Protein AF-Q0BQC2-F1 (afdb_monomer)

Structure (mmCIF, N/CA/C/O backbone):
data_AF-Q0BQC2-F1
#
_entry.id   AF-Q0BQC2-F1
#
loop_
_atom_site.group_PDB
_atom_site.id
_atom_site.type_symbol
_atom_site.label_atom_id
_atom_site.label_alt_id
_atom_site.label_comp_id
_atom_site.label_asym_id
_atom_site.label_entity_id
_atom_site.label_seq_id
_atom_site.pdbx_PDB_ins_code
_atom_site.Cartn_x
_atom_site.Cartn_y
_atom_site.Cartn_z
_atom_site.occupancy
_atom_site.B_iso_or_equiv
_atom_site.auth_seq_id
_atom_site.auth_comp_id
_atom_site.auth_asym_id
_atom_site.auth_atom_id
_atom_site.pdbx_PDB_model_num
ATOM 1 N N . MET A 1 1 ? 18.303 -4.555 20.410 1.00 30.66 1 MET A N 1
ATOM 2 C CA . MET A 1 1 ? 17.128 -3.702 20.135 1.00 30.66 1 MET A CA 1
ATOM 3 C C . MET A 1 1 ? 16.741 -3.934 18.688 1.00 30.66 1 MET A C 1
ATOM 5 O O . MET A 1 1 ? 17.583 -3.786 17.814 1.00 30.66 1 MET A O 1
ATOM 9 N N . SER A 1 2 ? 15.543 -4.471 18.487 1.00 26.83 2 SER A N 1
ATOM 10 C CA . SER A 1 2 ? 15.119 -5.178 17.278 1.00 26.83 2 SER A CA 1
ATOM 11 C C . SER A 1 2 ? 14.944 -4.256 16.070 1.00 26.83 2 SER A C 1
ATOM 13 O O . SER A 1 2 ? 14.158 -3.313 16.111 1.00 26.83 2 SER A O 1
ATOM 15 N N . PHE A 1 3 ? 15.654 -4.572 14.986 1.00 28.00 3 PHE A N 1
ATOM 16 C CA . PHE A 1 3 ? 15.364 -4.074 13.645 1.00 28.00 3 PHE A CA 1
ATOM 17 C C . PHE A 1 3 ? 14.033 -4.677 13.178 1.00 28.00 3 PHE A C 1
ATOM 19 O O . PHE A 1 3 ? 13.875 -5.895 13.141 1.00 28.00 3 PHE A O 1
ATOM 26 N N . SER A 1 4 ? 13.066 -3.820 12.857 1.00 28.39 4 SER A N 1
ATOM 27 C CA . SER A 1 4 ? 11.776 -4.231 12.297 1.00 28.39 4 SER A CA 1
ATOM 28 C C . SER A 1 4 ? 11.964 -4.657 10.827 1.00 28.39 4 SER A C 1
ATOM 30 O O . SER A 1 4 ? 12.592 -3.907 10.071 1.00 28.39 4 SER A O 1
ATOM 32 N N . PRO A 1 5 ? 11.479 -5.835 10.391 1.00 29.83 5 PRO A N 1
ATOM 33 C CA . PRO A 1 5 ? 11.826 -6.418 9.101 1.00 29.83 5 PRO A CA 1
ATOM 34 C C . PRO A 1 5 ? 10.911 -5.890 7.989 1.00 29.83 5 PRO A C 1
ATOM 36 O O . PRO A 1 5 ? 9.852 -6.445 7.719 1.00 29.83 5 PRO A O 1
ATOM 39 N N . LEU A 1 6 ? 11.350 -4.857 7.271 1.00 32.91 6 LEU A N 1
ATOM 40 C CA . LEU A 1 6 ? 10.740 -4.454 5.991 1.00 32.91 6 LEU A CA 1
ATOM 41 C C . LEU A 1 6 ? 11.171 -5.350 4.805 1.00 32.91 6 LEU A C 1
ATOM 43 O O . LEU A 1 6 ? 10.979 -4.972 3.654 1.00 32.91 6 LEU A O 1
ATOM 47 N N . LEU A 1 7 ? 11.742 -6.535 5.064 1.00 33.16 7 LEU A N 1
ATOM 48 C CA . LEU A 1 7 ? 12.317 -7.424 4.040 1.00 33.16 7 LEU A CA 1
ATOM 49 C C . LEU A 1 7 ? 11.783 -8.871 4.031 1.00 33.16 7 LEU A C 1
ATOM 51 O O . LEU A 1 7 ? 12.272 -9.687 3.257 1.00 33.16 7 LEU A O 1
ATOM 55 N N . SER A 1 8 ? 10.769 -9.230 4.825 1.00 29.62 8 SER A N 1
ATOM 56 C CA . SER A 1 8 ? 10.364 -10.647 4.938 1.00 29.62 8 SER A CA 1
ATOM 57 C C . SER A 1 8 ? 9.449 -11.178 3.817 1.00 29.62 8 SER A C 1
ATOM 59 O O . SER A 1 8 ? 8.959 -12.297 3.924 1.00 29.62 8 SER A O 1
ATOM 61 N N . CYS A 1 9 ? 9.202 -10.428 2.740 1.00 31.69 9 CYS A N 1
ATOM 62 C CA . CYS A 1 9 ? 8.396 -10.909 1.601 1.00 31.69 9 CYS A CA 1
ATOM 63 C C . CYS A 1 9 ? 9.196 -11.070 0.296 1.00 31.69 9 CYS A C 1
ATOM 65 O O . CYS A 1 9 ? 8.596 -11.252 -0.756 1.00 31.69 9 CYS A O 1
ATOM 67 N N . TYR A 1 10 ? 10.533 -11.010 0.341 1.00 36.03 10 TYR A N 1
ATOM 68 C CA . TYR A 1 10 ? 11.388 -11.092 -0.855 1.00 36.03 10 TYR A CA 1
ATOM 69 C C . TYR A 1 10 ? 12.162 -12.419 -0.986 1.00 36.03 10 TYR A C 1
ATOM 71 O O . TYR A 1 10 ? 13.213 -12.473 -1.622 1.00 36.03 10 TYR A O 1
ATOM 79 N N . HIS A 1 11 ? 11.684 -13.509 -0.374 1.00 29.70 11 HIS A N 1
ATOM 80 C CA . HIS A 1 11 ? 12.410 -14.783 -0.423 1.00 29.70 11 HIS A CA 1
ATOM 81 C C . HIS A 1 11 ? 11.520 -16.028 -0.454 1.00 29.70 11 HIS A C 1
ATOM 83 O O . HIS A 1 11 ? 11.607 -16.881 0.422 1.00 29.70 11 HIS A O 1
ATOM 89 N N . ASP A 1 12 ? 10.702 -16.171 -1.499 1.00 30.22 12 ASP A N 1
ATOM 90 C CA . ASP A 1 12 ? 10.271 -17.513 -1.907 1.00 30.22 12 ASP A CA 1
ATOM 91 C C . ASP A 1 12 ? 10.180 -17.641 -3.435 1.00 30.22 12 ASP A C 1
ATOM 93 O O . ASP A 1 12 ? 9.140 -17.466 -4.070 1.00 30.22 12 ASP A O 1
ATOM 97 N N . SER A 1 13 ? 11.338 -17.902 -4.040 1.00 30.67 13 SER A N 1
ATOM 98 C CA . SER A 1 13 ? 11.540 -18.062 -5.483 1.00 30.67 13 SER A CA 1
ATOM 99 C C . SER A 1 13 ? 11.224 -19.483 -5.970 1.00 30.67 13 SER A C 1
ATOM 101 O O . SER A 1 13 ? 12.008 -20.039 -6.744 1.00 30.67 13 SER A O 1
ATOM 103 N N . ARG A 1 14 ? 10.132 -20.121 -5.517 1.00 30.33 14 ARG A N 1
ATOM 104 C CA . ARG A 1 14 ? 9.906 -21.538 -5.871 1.00 30.33 14 ARG A CA 1
ATOM 105 C C . ARG A 1 14 ? 8.516 -22.019 -6.264 1.00 30.33 14 ARG A C 1
ATOM 107 O O . ARG A 1 14 ? 8.388 -23.213 -6.515 1.00 30.33 14 ARG A O 1
ATOM 114 N N . LEU A 1 15 ? 7.513 -21.159 -6.436 1.00 32.22 15 LEU A N 1
ATOM 115 C CA . LEU A 1 15 ? 6.169 -21.643 -6.789 1.00 32.22 15 LEU A CA 1
ATOM 116 C C . LEU A 1 15 ? 5.398 -20.765 -7.782 1.00 32.22 15 LEU A C 1
ATOM 118 O O . LEU A 1 15 ? 4.277 -20.410 -7.480 1.00 32.22 15 LEU A O 1
ATOM 122 N N . TYR A 1 16 ? 5.919 -20.449 -8.975 1.00 31.12 16 TYR A N 1
ATOM 123 C CA . TYR A 1 16 ? 5.063 -19.879 -10.039 1.00 31.12 16 TYR A CA 1
ATOM 124 C C . TYR A 1 16 ? 5.496 -20.324 -11.444 1.00 31.12 16 TYR A C 1
ATOM 126 O O . TYR A 1 16 ? 6.037 -19.553 -12.233 1.00 31.12 16 TYR A O 1
ATOM 134 N N . LEU A 1 17 ? 5.247 -21.598 -11.756 1.00 29.70 17 LEU A N 1
ATOM 135 C CA . LEU A 1 17 ? 5.145 -22.107 -13.124 1.00 29.70 17 LEU A CA 1
ATOM 136 C C . LEU A 1 17 ? 3.688 -22.515 -13.339 1.00 29.70 17 LEU A C 1
ATOM 138 O O . LEU A 1 17 ? 3.277 -23.541 -12.821 1.00 29.70 17 LEU A O 1
ATOM 142 N N . GLU A 1 18 ? 2.930 -21.665 -14.033 1.00 26.84 18 GLU A N 1
ATOM 143 C CA . GLU A 1 18 ? 1.883 -22.011 -15.011 1.00 26.84 18 GLU A CA 1
ATOM 144 C C . GLU A 1 18 ? 1.240 -20.702 -15.498 1.00 26.84 18 GLU A C 1
ATOM 146 O O . GLU A 1 18 ? 0.311 -20.144 -14.917 1.00 26.84 18 GLU A O 1
ATOM 151 N N . ILE A 1 19 ? 1.832 -20.151 -16.559 1.00 31.81 19 ILE A N 1
ATOM 152 C CA . ILE A 1 19 ? 1.379 -18.933 -17.230 1.00 31.81 19 ILE A CA 1
ATOM 153 C C . ILE A 1 19 ? 0.270 -19.331 -18.207 1.00 31.81 19 ILE A C 1
ATOM 155 O O . ILE A 1 19 ? 0.532 -20.007 -19.200 1.00 31.81 19 ILE A O 1
ATOM 159 N N . SER A 1 20 ? -0.960 -18.886 -17.945 1.00 29.64 20 SER A N 1
ATOM 160 C CA . SER A 1 20 ? -2.035 -18.902 -18.943 1.00 29.64 20 SER A CA 1
ATOM 161 C C . SER A 1 20 ? -1.779 -17.828 -20.016 1.00 29.64 20 SER A C 1
ATOM 163 O O . SER A 1 20 ? -1.510 -16.677 -19.657 1.00 29.64 20 SER A O 1
ATOM 165 N N . PRO A 1 21 ? -1.867 -18.151 -21.320 1.00 36.97 21 PRO A N 1
ATOM 166 C CA . PRO A 1 21 ? -1.614 -17.205 -22.395 1.00 36.97 21 PRO A CA 1
ATOM 167 C C . PRO A 1 21 ? -2.935 -16.685 -22.974 1.00 36.97 21 PRO A C 1
ATOM 169 O O . PRO A 1 21 ? -3.509 -17.323 -23.848 1.00 36.97 21 PRO A O 1
ATOM 172 N N . ASP A 1 22 ? -3.412 -15.516 -22.538 1.00 29.02 22 ASP A N 1
ATOM 173 C CA . ASP A 1 22 ? -4.361 -14.751 -23.361 1.00 29.02 22 ASP A CA 1
ATOM 174 C C . ASP A 1 22 ? -4.337 -13.245 -23.043 1.00 29.02 22 ASP A C 1
ATOM 176 O O . ASP A 1 22 ? -5.096 -12.722 -22.227 1.00 29.02 22 ASP A O 1
ATOM 180 N N . PHE A 1 23 ? -3.421 -12.526 -23.696 1.00 34.16 23 PHE A N 1
ATOM 181 C CA . PHE A 1 23 ? -3.465 -11.067 -23.805 1.00 34.16 23 PHE A CA 1
ATOM 182 C C . PHE A 1 23 ? -4.013 -10.706 -25.192 1.00 34.16 23 PHE A C 1
ATOM 184 O O . PHE A 1 23 ? -3.272 -10.528 -26.159 1.00 34.16 23 PHE A O 1
ATOM 191 N N . SER A 1 24 ? -5.340 -10.618 -25.278 1.00 34.41 24 SER A N 1
ATOM 192 C CA . SER A 1 24 ? -6.074 -10.251 -26.490 1.00 34.41 24 SER A CA 1
ATOM 193 C C . SER A 1 24 ? -5.730 -8.843 -27.008 1.00 34.41 24 SER A C 1
ATOM 195 O O . SER A 1 24 ? -5.503 -7.875 -26.281 1.00 34.41 24 SER A O 1
ATOM 197 N N . HIS A 1 25 ? -5.717 -8.753 -28.334 1.00 34.25 25 HIS A N 1
ATOM 198 C CA . HIS A 1 25 ? -4.888 -7.906 -29.187 1.00 34.25 25 HIS A CA 1
ATOM 199 C C . HIS A 1 25 ? -5.448 -6.489 -29.471 1.00 34.25 25 HIS A C 1
ATOM 201 O O . HIS A 1 25 ? -5.069 -5.856 -30.460 1.00 34.25 25 HIS A O 1
ATOM 207 N N . LYS A 1 26 ? -6.354 -5.944 -28.651 1.00 32.34 26 LYS A N 1
ATOM 208 C CA . LYS A 1 26 ? -7.093 -4.707 -28.994 1.00 32.34 26 LYS A CA 1
ATOM 209 C C . LYS A 1 26 ? -7.014 -3.618 -27.928 1.00 32.34 26 LYS A C 1
ATOM 211 O O . LYS A 1 26 ? -8.019 -3.268 -27.329 1.00 32.34 26 LYS A O 1
ATOM 216 N N . GLN A 1 27 ? -5.820 -3.054 -27.739 1.00 34.41 27 GLN A N 1
ATOM 217 C CA . GLN A 1 27 ? -5.602 -1.700 -27.196 1.00 34.41 27 GLN A CA 1
ATOM 218 C C . GLN A 1 27 ? -4.134 -1.281 -27.405 1.00 34.41 27 GLN A C 1
ATOM 220 O O . GLN A 1 27 ? -3.397 -0.981 -26.472 1.00 34.41 27 GLN A O 1
ATOM 225 N N . ARG A 1 28 ? -3.683 -1.269 -28.666 1.00 34.78 28 ARG A N 1
ATOM 226 C CA . ARG A 1 28 ? -2.450 -0.570 -29.059 1.00 34.78 28 ARG A CA 1
ATOM 227 C C . ARG A 1 28 ? -2.763 0.923 -29.215 1.00 34.78 28 ARG A C 1
ATOM 229 O O . ARG A 1 28 ? -2.882 1.417 -30.331 1.00 34.78 28 ARG A O 1
ATOM 236 N N . MET A 1 29 ? -2.946 1.639 -28.105 1.00 30.03 29 MET A N 1
ATOM 237 C CA . MET A 1 29 ? -2.660 3.077 -28.119 1.00 30.03 29 MET A CA 1
ATOM 238 C C . MET A 1 29 ? -1.141 3.201 -28.214 1.00 30.03 29 MET A C 1
ATOM 240 O O . MET A 1 29 ? -0.431 2.584 -27.423 1.00 30.03 29 MET A O 1
ATOM 244 N N . ARG A 1 30 ? -0.664 3.914 -29.237 1.00 37.09 30 ARG A N 1
ATOM 245 C CA . ARG A 1 30 ? 0.756 4.156 -29.504 1.00 37.09 30 ARG A CA 1
ATOM 246 C C . ARG A 1 30 ? 1.421 4.789 -28.283 1.00 37.09 30 ARG A C 1
ATOM 248 O O . ARG A 1 30 ? 1.348 5.996 -28.095 1.00 37.09 30 ARG A O 1
ATOM 255 N N . CYS A 1 31 ? 2.096 3.974 -27.487 1.00 35.47 31 CYS A N 1
ATOM 256 C CA . CYS A 1 31 ? 3.344 4.397 -26.880 1.00 35.47 31 CYS A CA 1
ATOM 257 C C . CYS A 1 31 ? 4.382 4.253 -27.997 1.00 35.47 31 CYS A C 1
ATOM 259 O O . CYS A 1 31 ? 4.908 3.165 -28.215 1.00 35.47 31 CYS A O 1
ATOM 261 N N . GLU A 1 32 ? 4.572 5.295 -28.805 1.00 44.19 32 GLU A N 1
ATOM 262 C CA . GLU A 1 32 ? 5.809 5.395 -29.576 1.00 44.19 32 GLU A CA 1
ATOM 263 C C . GLU A 1 32 ? 6.917 5.559 -28.532 1.00 44.19 32 GLU A C 1
ATOM 265 O O . GLU A 1 32 ? 6.925 6.536 -27.788 1.00 44.19 32 GLU A O 1
ATOM 270 N N . ASN A 1 33 ? 7.758 4.532 -28.381 1.00 48.81 33 ASN A N 1
ATOM 271 C CA . ASN A 1 33 ? 8.936 4.607 -27.525 1.00 48.81 33 ASN A CA 1
ATOM 272 C C . ASN A 1 33 ? 9.887 5.626 -28.168 1.00 48.81 33 ASN A C 1
ATOM 274 O O . ASN A 1 33 ? 10.323 5.376 -29.295 1.00 48.81 33 ASN A O 1
ATOM 278 N N . PRO A 1 34 ? 10.182 6.763 -27.519 1.00 51.53 34 PRO A N 1
ATOM 279 C CA . PRO A 1 34 ? 11.145 7.710 -28.059 1.00 51.53 34 PRO A CA 1
ATOM 280 C C . PRO A 1 34 ? 12.554 7.096 -28.068 1.00 51.53 34 PRO A C 1
ATOM 282 O O . PRO A 1 34 ? 12.875 6.243 -27.237 1.00 51.53 34 PRO A O 1
ATOM 285 N N . ASP A 1 35 ? 13.378 7.528 -29.025 1.00 50.97 35 ASP A N 1
ATOM 286 C CA . ASP A 1 35 ? 14.785 7.137 -29.156 1.00 50.97 35 ASP A CA 1
ATOM 287 C C . ASP A 1 35 ? 15.554 7.454 -27.848 1.00 50.97 35 ASP A C 1
ATOM 289 O O . ASP A 1 35 ? 15.487 8.593 -27.370 1.00 50.97 35 ASP A O 1
ATOM 293 N N . PRO A 1 36 ? 16.292 6.491 -27.253 1.00 54.28 36 PRO A N 1
ATOM 294 C CA . PRO A 1 36 ? 17.058 6.698 -26.019 1.00 54.28 36 PRO A CA 1
ATOM 295 C C . PRO A 1 36 ? 18.106 7.818 -26.087 1.00 54.28 36 PRO A C 1
ATOM 297 O O . PRO A 1 36 ? 18.578 8.265 -25.044 1.00 54.28 36 PRO A O 1
ATOM 300 N N . SER A 1 37 ? 18.503 8.246 -27.289 1.00 54.06 37 SER A N 1
ATOM 301 C CA . SER A 1 37 ? 19.568 9.230 -27.504 1.00 54.06 37 SER A CA 1
ATOM 302 C C . SER A 1 37 ? 19.101 10.692 -27.569 1.00 54.06 37 SER A C 1
ATOM 304 O O . SER A 1 37 ? 19.940 11.590 -27.487 1.00 54.06 37 SER A O 1
ATOM 306 N N . GLU A 1 38 ? 17.790 10.959 -27.648 1.00 51.59 38 GLU A N 1
ATOM 307 C CA . GLU A 1 38 ? 17.252 12.326 -27.810 1.00 51.59 38 GLU A CA 1
ATOM 308 C C . GLU A 1 38 ? 16.708 12.963 -26.526 1.00 51.59 38 GLU A C 1
ATOM 310 O O . GLU A 1 38 ? 16.405 14.158 -26.495 1.00 51.59 38 GLU A O 1
ATOM 315 N N . LEU A 1 39 ? 16.613 12.211 -25.432 1.00 50.28 39 LEU A N 1
ATOM 316 C CA . LEU A 1 39 ? 16.098 12.738 -24.179 1.00 50.28 39 LEU A CA 1
ATOM 317 C C . LEU A 1 39 ? 17.227 12.774 -23.151 1.00 50.28 39 LEU A C 1
ATOM 319 O O . LEU A 1 39 ? 17.514 11.786 -22.479 1.00 50.28 39 LEU A O 1
ATOM 323 N N . ASN A 1 40 ? 17.772 13.970 -22.910 1.00 53.00 40 ASN A N 1
ATOM 324 C CA . ASN A 1 40 ? 18.057 14.369 -21.530 1.00 53.00 40 ASN A CA 1
ATOM 325 C C . ASN A 1 40 ? 16.709 14.360 -20.790 1.00 53.00 40 ASN A C 1
ATOM 327 O O . ASN A 1 40 ? 16.087 15.401 -20.583 1.00 53.00 40 ASN A O 1
ATOM 331 N N . LEU A 1 41 ? 16.184 13.165 -20.515 1.00 60.72 41 LEU A N 1
ATOM 332 C CA . LEU A 1 41 ? 14.894 12.990 -19.887 1.00 60.72 41 LEU A CA 1
ATOM 333 C C . LEU A 1 41 ? 15.094 13.437 -18.450 1.00 60.72 41 LEU A C 1
ATOM 335 O O . LEU A 1 41 ? 15.755 12.749 -17.672 1.00 60.72 41 LEU A O 1
ATOM 339 N N . ASP A 1 42 ? 14.591 14.627 -18.133 1.00 83.19 42 ASP A N 1
ATOM 340 C CA . ASP A 1 42 ? 14.568 15.138 -16.772 1.00 83.19 42 ASP A CA 1
ATOM 341 C C . ASP A 1 42 ? 14.090 14.010 -15.850 1.00 83.19 42 ASP A C 1
ATOM 343 O O . ASP A 1 42 ? 13.001 13.453 -16.031 1.00 83.19 42 ASP A O 1
ATOM 347 N N . LEU A 1 43 ? 14.938 13.639 -14.887 1.00 85.25 43 LEU A N 1
ATOM 348 C CA . LEU A 1 43 ? 14.676 12.568 -13.933 1.00 85.25 43 LEU A CA 1
ATOM 349 C C . LEU A 1 43 ? 13.300 12.749 -13.278 1.00 85.25 43 LEU A C 1
ATOM 351 O O . LEU A 1 43 ? 12.613 11.766 -13.005 1.00 85.25 43 LEU A O 1
ATOM 355 N N . LEU A 1 44 ? 12.867 13.997 -13.069 1.00 84.94 44 LEU A N 1
ATOM 356 C CA . LEU A 1 44 ? 11.551 14.311 -12.519 1.00 84.94 44 LEU A CA 1
ATOM 357 C C . LEU A 1 44 ? 10.406 13.906 -13.456 1.00 84.94 44 LEU A C 1
ATOM 359 O O . LEU A 1 44 ? 9.412 13.345 -12.985 1.00 84.94 44 LEU A O 1
ATOM 363 N N . LEU A 1 45 ? 10.543 14.142 -14.764 1.00 85.31 45 LEU A N 1
ATOM 364 C CA . LEU A 1 45 ? 9.554 13.737 -15.767 1.00 85.31 45 LEU A CA 1
ATOM 365 C C . LEU A 1 45 ? 9.471 12.211 -15.860 1.00 85.31 45 LEU A C 1
ATOM 367 O O . LEU A 1 45 ? 8.374 11.659 -15.767 1.00 85.31 45 LEU A O 1
ATOM 371 N N . LEU A 1 46 ? 10.616 11.522 -15.927 1.00 89.38 46 LEU A N 1
ATOM 372 C CA . LEU A 1 46 ? 10.653 10.057 -15.965 1.00 89.38 46 LEU A CA 1
ATOM 373 C C . LEU A 1 46 ? 10.028 9.440 -14.705 1.00 89.38 46 LEU A C 1
ATOM 375 O O . LEU A 1 46 ? 9.214 8.522 -14.801 1.00 89.38 46 LEU A O 1
ATOM 379 N N . LEU A 1 47 ? 10.359 9.960 -13.518 1.00 90.75 47 LEU A N 1
ATOM 380 C CA . LEU A 1 47 ? 9.757 9.505 -12.261 1.00 90.75 47 LEU A CA 1
ATOM 381 C C . LEU A 1 47 ? 8.240 9.711 -12.251 1.00 90.75 47 LEU A C 1
ATOM 383 O O . LEU A 1 47 ? 7.506 8.835 -11.786 1.00 90.75 47 LEU A O 1
ATOM 387 N N . ASN A 1 48 ? 7.756 10.844 -12.771 1.00 89.38 48 ASN A N 1
ATOM 388 C CA . ASN A 1 48 ? 6.325 11.109 -12.862 1.00 89.38 48 ASN A CA 1
ATOM 389 C C . ASN A 1 48 ? 5.623 10.124 -13.805 1.00 89.38 48 ASN A C 1
ATOM 391 O O . ASN A 1 48 ? 4.584 9.565 -13.437 1.00 89.38 48 ASN A O 1
ATOM 395 N N . ASP A 1 49 ? 6.208 9.876 -14.976 1.00 90.38 49 ASP A N 1
ATOM 396 C CA . ASP A 1 49 ? 5.659 8.971 -15.979 1.00 90.38 49 ASP A CA 1
ATOM 397 C C . ASP A 1 49 ? 5.638 7.522 -15.505 1.00 90.38 49 ASP A C 1
ATOM 399 O O . ASP A 1 49 ? 4.593 6.868 -15.578 1.00 90.38 49 ASP A O 1
ATOM 403 N N . VAL A 1 50 ? 6.737 7.036 -14.926 1.00 92.62 50 VAL A N 1
ATOM 404 C CA . VAL A 1 50 ? 6.785 5.697 -14.325 1.00 92.62 50 VAL A CA 1
ATOM 405 C C . VAL A 1 50 ? 5.745 5.590 -13.208 1.00 92.62 50 VAL A C 1
ATOM 407 O O . VAL A 1 50 ? 4.941 4.656 -13.201 1.00 92.62 50 VAL A O 1
ATOM 410 N N . ALA A 1 51 ? 5.659 6.575 -12.307 1.00 90.88 51 ALA A N 1
ATOM 411 C CA . ALA A 1 51 ? 4.645 6.579 -11.253 1.00 90.88 51 ALA A CA 1
ATOM 412 C C . ALA A 1 51 ? 3.210 6.588 -11.814 1.00 90.88 51 ALA A C 1
ATOM 414 O O . ALA A 1 51 ? 2.319 5.953 -11.244 1.00 90.88 51 ALA A O 1
ATOM 415 N N . ARG A 1 52 ? 2.962 7.290 -12.926 1.00 92.00 52 ARG A N 1
ATOM 416 C CA . ARG A 1 52 ? 1.667 7.314 -13.619 1.00 92.00 52 ARG A CA 1
ATOM 417 C C . ARG A 1 52 ? 1.331 5.953 -14.226 1.00 92.00 52 ARG A C 1
ATOM 419 O O . ARG A 1 52 ? 0.206 5.487 -14.046 1.00 92.00 52 ARG A O 1
ATOM 426 N N . LEU A 1 53 ? 2.276 5.299 -14.899 1.00 93.88 53 LEU A N 1
ATOM 427 C CA . LEU A 1 53 ? 2.081 3.967 -15.479 1.00 93.88 53 LEU A CA 1
ATOM 428 C C . LEU A 1 53 ? 1.822 2.911 -14.397 1.00 93.88 53 LEU A C 1
ATOM 430 O O . LEU A 1 53 ? 0.882 2.123 -14.521 1.00 93.88 53 LEU A O 1
ATOM 434 N N . LEU A 1 54 ? 2.569 2.961 -13.290 1.00 92.06 54 LEU A N 1
ATOM 435 C CA . LEU A 1 54 ? 2.336 2.106 -12.123 1.00 92.06 54 LEU A CA 1
ATOM 436 C C . LEU A 1 54 ? 0.946 2.344 -11.512 1.00 92.06 54 LEU A C 1
ATOM 438 O O . LEU A 1 54 ? 0.245 1.385 -11.185 1.00 92.06 54 LEU A O 1
ATOM 442 N N . ARG A 1 55 ? 0.496 3.606 -11.418 1.00 89.31 55 ARG A N 1
ATOM 443 C CA . ARG A 1 55 ? -0.870 3.948 -10.978 1.00 89.31 55 ARG A CA 1
ATOM 444 C C . ARG A 1 55 ? -1.937 3.343 -11.893 1.00 89.31 55 ARG A C 1
ATOM 446 O O . ARG A 1 55 ? -2.891 2.761 -11.386 1.00 89.31 55 ARG A O 1
ATOM 453 N N . ILE A 1 56 ? -1.767 3.423 -13.215 1.00 91.56 56 ILE A N 1
ATOM 454 C CA . ILE A 1 56 ? -2.701 2.825 -14.187 1.00 91.56 56 ILE A CA 1
ATOM 455 C C . ILE A 1 56 ? -2.754 1.300 -14.031 1.00 91.56 56 ILE A C 1
ATOM 457 O O . ILE A 1 56 ? -3.839 0.713 -14.080 1.00 91.56 56 ILE A O 1
ATOM 461 N N . ALA A 1 57 ? -1.604 0.649 -13.842 1.00 90.88 57 ALA A N 1
ATOM 462 C CA . ALA A 1 57 ? -1.539 -0.794 -13.641 1.00 90.88 57 ALA A CA 1
ATOM 463 C C . ALA A 1 57 ? -2.252 -1.217 -12.344 1.00 90.88 57 ALA A C 1
ATOM 465 O O . ALA A 1 57 ? -3.081 -2.127 -12.371 1.00 90.88 57 ALA A O 1
ATOM 466 N N . ALA A 1 58 ? -2.016 -0.503 -11.239 1.00 88.38 58 ALA A N 1
ATOM 467 C CA . ALA A 1 58 ? -2.700 -0.739 -9.967 1.00 88.38 58 ALA A CA 1
ATOM 468 C C . ALA A 1 58 ? -4.218 -0.504 -10.068 1.00 88.38 58 ALA A C 1
ATOM 470 O O . ALA A 1 58 ? -5.002 -1.315 -9.580 1.00 88.38 58 ALA A O 1
ATOM 471 N N . ASP A 1 59 ? -4.649 0.557 -10.759 1.00 89.81 59 ASP A N 1
ATOM 472 C CA . ASP A 1 59 ? -6.069 0.848 -10.989 1.00 89.81 59 ASP A CA 1
ATOM 473 C C . ASP A 1 59 ? -6.773 -0.283 -11.745 1.00 89.81 59 ASP A C 1
ATOM 475 O O . ASP A 1 59 ? -7.912 -0.629 -11.428 1.00 89.81 59 ASP A O 1
ATOM 479 N N . LYS A 1 60 ? -6.107 -0.868 -12.750 1.00 89.88 60 LYS A N 1
ATOM 480 C CA . LYS A 1 60 ? -6.639 -2.020 -13.490 1.00 89.88 60 LYS A CA 1
ATOM 481 C C . LYS A 1 60 ? -6.860 -3.219 -12.570 1.00 89.88 60 LYS A C 1
ATOM 483 O O . LYS A 1 60 ? -7.903 -3.848 -12.686 1.00 89.88 60 LYS A O 1
ATOM 488 N N . ARG A 1 61 ? -5.935 -3.496 -11.645 1.00 88.69 61 ARG A N 1
ATOM 489 C CA . ARG A 1 61 ? -6.067 -4.597 -10.675 1.00 88.69 61 ARG A CA 1
ATOM 490 C C . ARG A 1 61 ? -7.156 -4.345 -9.646 1.00 88.69 61 ARG A C 1
ATOM 492 O O . ARG A 1 61 ? -7.973 -5.224 -9.416 1.00 88.69 61 ARG A O 1
ATOM 499 N N . ALA A 1 62 ? -7.225 -3.139 -9.085 1.00 88.00 62 ALA A N 1
ATOM 500 C CA . ALA A 1 62 ? -8.260 -2.794 -8.111 1.00 88.00 62 ALA A CA 1
ATOM 501 C C . ALA A 1 62 ? -9.679 -2.987 -8.681 1.00 88.00 62 ALA A C 1
ATOM 503 O O . ALA A 1 62 ? -10.562 -3.498 -7.993 1.00 88.00 62 ALA A O 1
ATOM 504 N N . ARG A 1 63 ? -9.882 -2.654 -9.964 1.00 90.00 63 ARG A N 1
ATOM 505 C CA . ARG A 1 63 ? -11.168 -2.850 -10.649 1.00 90.00 63 ARG A CA 1
ATOM 506 C C . ARG A 1 63 ? -11.589 -4.312 -10.802 1.00 90.00 63 ARG A C 1
ATOM 508 O O . ARG A 1 63 ? -12.783 -4.547 -10.901 1.00 90.00 63 ARG A O 1
ATOM 515 N N . LEU A 1 64 ? -10.662 -5.274 -10.789 1.00 89.00 64 LEU A N 1
ATOM 516 C CA . LEU A 1 64 ? -11.008 -6.702 -10.853 1.00 89.00 64 LEU A CA 1
ATOM 517 C C . LEU A 1 64 ? -11.760 -7.185 -9.601 1.00 89.00 64 LEU A C 1
ATOM 519 O O . LEU A 1 64 ? -12.404 -8.225 -9.648 1.00 89.00 64 LEU A O 1
ATOM 523 N N . HIS A 1 65 ? -11.700 -6.425 -8.502 1.00 86.75 65 HIS A N 1
ATOM 524 C CA . HIS A 1 65 ? -12.329 -6.759 -7.220 1.00 86.75 65 HIS A CA 1
ATOM 52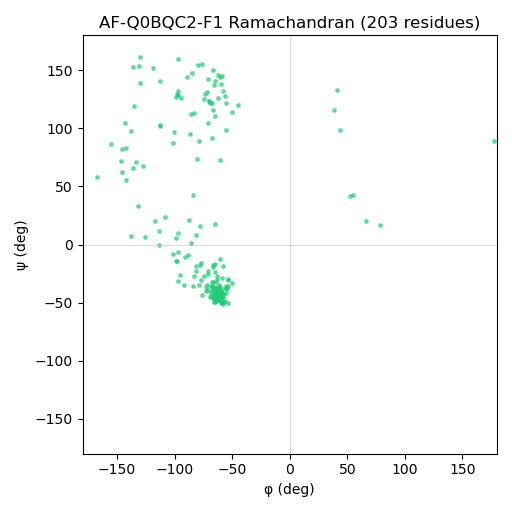5 C C . HIS A 1 65 ? -13.408 -5.747 -6.795 1.00 86.75 65 HIS A C 1
ATOM 527 O O . HIS A 1 65 ? -13.702 -5.615 -5.599 1.00 86.75 65 HIS A O 1
ATOM 533 N N . ASP A 1 66 ? -13.943 -4.980 -7.752 1.00 87.81 66 ASP A N 1
ATOM 534 C CA . ASP A 1 66 ? -14.903 -3.893 -7.512 1.00 87.81 66 ASP A CA 1
ATOM 535 C C . ASP A 1 66 ? -14.410 -2.894 -6.451 1.00 87.81 66 ASP A C 1
ATOM 537 O O . ASP A 1 66 ? -15.137 -2.463 -5.549 1.00 87.81 66 ASP A O 1
ATOM 541 N N . MET A 1 67 ? -13.122 -2.546 -6.523 1.00 87.06 67 MET A N 1
ATOM 542 C CA . MET A 1 67 ? -12.476 -1.628 -5.593 1.00 87.06 67 MET A CA 1
ATOM 543 C C . MET A 1 67 ? -11.920 -0.388 -6.278 1.00 87.06 67 MET A C 1
ATOM 545 O O . MET A 1 67 ? -11.465 -0.397 -7.421 1.00 87.06 67 MET A O 1
ATOM 549 N N . THR A 1 68 ? -11.870 0.695 -5.507 1.00 86.56 68 THR A N 1
ATOM 550 C CA . THR A 1 68 ? -11.025 1.842 -5.841 1.00 86.56 68 THR A CA 1
ATOM 551 C C . THR A 1 68 ? -9.573 1.558 -5.449 1.00 86.56 68 THR A C 1
ATOM 553 O O . THR A 1 68 ? -9.305 0.829 -4.492 1.00 86.56 68 THR A O 1
ATOM 556 N N . ARG A 1 69 ? -8.612 2.213 -6.112 1.00 84.38 69 ARG A N 1
ATOM 557 C CA . ARG A 1 69 ? -7.189 2.134 -5.736 1.00 84.38 69 ARG A CA 1
ATOM 558 C C . ARG A 1 69 ? -6.935 2.521 -4.280 1.00 84.38 69 ARG A C 1
ATOM 560 O O . ARG A 1 69 ? -6.089 1.918 -3.635 1.00 84.38 69 ARG A O 1
ATOM 567 N N . ALA A 1 70 ? -7.674 3.492 -3.745 1.00 86.00 70 ALA A N 1
ATOM 568 C CA . ALA A 1 70 ? -7.531 3.898 -2.350 1.00 86.00 70 ALA A CA 1
ATOM 569 C C . ALA A 1 70 ? -7.905 2.766 -1.375 1.00 86.00 70 ALA A C 1
ATOM 571 O O . ALA A 1 70 ? -7.215 2.583 -0.379 1.00 86.00 70 ALA A O 1
ATOM 572 N N . GLN A 1 71 ? -8.940 1.971 -1.681 1.00 89.56 71 GLN A N 1
ATOM 573 C CA . GLN A 1 71 ? -9.308 0.787 -0.885 1.00 89.56 71 GLN A CA 1
ATOM 574 C C . GLN A 1 71 ? -8.249 -0.312 -1.002 1.00 89.56 71 GLN A C 1
ATOM 576 O O . GLN A 1 71 ? -7.862 -0.907 -0.002 1.00 89.56 71 GLN A O 1
ATOM 581 N N . TRP A 1 72 ? -7.735 -0.523 -2.211 1.00 89.12 72 TRP A N 1
ATOM 582 C CA . TRP A 1 72 ? -6.690 -1.505 -2.488 1.00 89.12 72 TRP A CA 1
ATOM 583 C C . TRP A 1 72 ? -5.382 -1.188 -1.734 1.00 89.12 72 TRP A C 1
ATOM 585 O O . TRP A 1 72 ? -4.845 -2.037 -1.028 1.00 89.12 72 TRP A O 1
ATOM 595 N N . ILE A 1 73 ? -4.912 0.067 -1.787 1.00 86.94 73 ILE A N 1
ATOM 596 C CA . ILE A 1 73 ? -3.723 0.524 -1.042 1.00 86.94 73 ILE A CA 1
ATOM 597 C C . ILE A 1 73 ? -3.986 0.538 0.473 1.00 86.94 73 ILE A C 1
ATOM 599 O O . ILE A 1 73 ? -3.092 0.224 1.255 1.00 86.94 73 ILE A O 1
ATOM 603 N N . MET A 1 74 ? -5.200 0.884 0.911 1.00 92.25 74 MET A N 1
ATOM 604 C CA . MET A 1 74 ? -5.581 0.829 2.325 1.00 92.25 74 MET A CA 1
ATOM 605 C C . MET A 1 74 ? -5.434 -0.583 2.897 1.00 92.25 74 MET A C 1
ATOM 607 O O . MET A 1 74 ? -4.812 -0.743 3.944 1.00 92.25 74 MET A O 1
ATOM 611 N N . LEU A 1 75 ? -5.971 -1.592 2.210 1.00 93.12 75 LEU A N 1
ATOM 612 C CA . LEU A 1 75 ? -5.864 -2.988 2.631 1.00 93.12 75 LEU A CA 1
ATOM 613 C C . LEU A 1 75 ? -4.405 -3.448 2.719 1.00 93.12 75 LEU A C 1
ATOM 615 O O . LEU A 1 75 ? -4.024 -4.082 3.697 1.00 93.12 75 LEU A O 1
ATOM 619 N N . LEU A 1 76 ? -3.569 -3.033 1.765 1.00 90.19 76 LEU A N 1
ATOM 620 C CA . LEU A 1 76 ? -2.131 -3.300 1.790 1.00 90.19 76 LEU A CA 1
ATOM 621 C C . LEU A 1 76 ? -1.425 -2.685 3.016 1.00 90.19 76 LEU A C 1
ATOM 623 O O . LEU A 1 76 ? -0.497 -3.281 3.564 1.00 90.19 76 LEU A O 1
ATOM 627 N N . TRP A 1 77 ? -1.821 -1.483 3.446 1.00 93.06 77 TRP A N 1
ATOM 628 C CA . TRP A 1 77 ? -1.277 -0.876 4.666 1.00 93.06 77 TRP A CA 1
ATOM 629 C C . TRP A 1 77 ? -1.787 -1.555 5.935 1.00 93.06 77 TRP A C 1
ATOM 631 O O . TRP A 1 77 ? -1.025 -1.675 6.888 1.00 93.06 77 TRP A O 1
ATOM 641 N N . LEU A 1 78 ? -3.047 -1.990 5.954 1.00 94.56 78 LEU A N 1
ATOM 642 C CA . LEU A 1 78 ? -3.634 -2.699 7.093 1.00 94.56 78 LEU A CA 1
ATOM 643 C C . LEU A 1 78 ? -3.007 -4.082 7.300 1.00 94.56 78 LEU A C 1
ATOM 645 O O . LEU A 1 78 ? -2.796 -4.474 8.444 1.00 94.56 78 LEU A O 1
ATOM 649 N N . ASP A 1 79 ? -2.670 -4.772 6.211 1.00 94.44 79 ASP A N 1
ATOM 650 C CA . ASP A 1 79 ? -1.954 -6.052 6.230 1.00 94.44 79 ASP A CA 1
ATOM 651 C C . ASP A 1 79 ? -0.538 -5.896 6.803 1.00 94.44 79 ASP A C 1
ATOM 653 O O . ASP A 1 79 ? -0.131 -6.609 7.716 1.00 94.44 79 ASP A O 1
ATOM 657 N N . GLN A 1 80 ? 0.194 -4.877 6.340 1.00 91.31 80 GLN A N 1
ATOM 658 C CA . GLN A 1 80 ? 1.557 -4.601 6.808 1.00 91.31 80 GLN A CA 1
ATOM 659 C C . GLN A 1 80 ? 1.623 -3.979 8.209 1.00 91.31 80 GLN A C 1
ATOM 661 O O . GLN A 1 80 ? 2.643 -4.092 8.887 1.00 91.31 80 GLN A O 1
ATOM 666 N N . MET A 1 81 ? 0.582 -3.258 8.631 1.00 93.62 81 MET A N 1
ATOM 667 C CA . MET A 1 81 ? 0.543 -2.539 9.906 1.00 93.62 81 MET A CA 1
ATOM 668 C C . MET A 1 81 ? -0.778 -2.791 10.653 1.00 93.62 81 MET A C 1
ATOM 670 O O . MET A 1 81 ? -1.595 -1.869 10.784 1.00 93.62 81 MET A O 1
ATOM 674 N N . PRO A 1 82 ? -0.996 -4.005 11.194 1.00 94.31 82 PRO A N 1
ATOM 675 C CA . PRO A 1 82 ? -2.183 -4.296 11.991 1.00 94.31 82 PRO A CA 1
ATOM 676 C C . PRO A 1 82 ? -2.295 -3.350 13.192 1.00 94.31 82 PRO A C 1
ATOM 678 O O . PRO A 1 82 ? -1.329 -3.133 13.925 1.00 94.31 82 PRO A O 1
ATOM 681 N N . GLY A 1 83 ? -3.476 -2.769 13.411 1.00 95.25 83 GLY A N 1
ATOM 682 C CA . GLY A 1 83 ? -3.690 -1.782 14.470 1.00 95.25 83 GLY A CA 1
ATOM 683 C C . GLY A 1 83 ? -3.186 -0.374 14.129 1.00 95.25 83 GLY A C 1
ATOM 684 O O . GLY A 1 83 ? -3.041 0.468 15.019 1.00 95.25 83 GLY A O 1
ATOM 685 N N . ILE A 1 84 ? -2.917 -0.053 12.862 1.00 95.69 84 ILE A N 1
ATOM 686 C CA . ILE A 1 84 ? -2.715 1.344 12.460 1.00 95.69 84 ILE A CA 1
ATOM 687 C C . ILE A 1 84 ? -3.975 2.170 12.782 1.00 95.69 84 ILE A C 1
ATOM 689 O O . ILE A 1 84 ? -5.108 1.720 12.597 1.00 95.69 84 ILE A O 1
ATOM 693 N N . SER A 1 85 ? -3.792 3.383 13.309 1.00 95.25 85 SER A N 1
ATOM 694 C CA . SER A 1 85 ? -4.922 4.289 13.548 1.00 95.25 85 SER A CA 1
ATOM 695 C C . SER A 1 85 ? -5.408 4.932 12.246 1.00 95.25 85 SER A C 1
ATOM 697 O O . SER A 1 85 ? -4.629 5.127 11.312 1.00 95.25 85 SER A O 1
ATOM 699 N N . GLN A 1 86 ? -6.676 5.356 12.199 1.00 92.56 86 GLN A N 1
ATOM 700 C CA . GLN A 1 86 ? -7.228 6.079 11.038 1.00 92.56 86 GLN A CA 1
ATOM 701 C C . GLN A 1 86 ? -6.413 7.330 10.678 1.00 92.56 86 GLN A C 1
ATOM 703 O O . GLN A 1 86 ? -6.200 7.614 9.503 1.00 92.56 86 GLN A O 1
ATOM 708 N N . LYS A 1 87 ? -5.907 8.049 11.686 1.00 91.38 87 LYS A N 1
ATOM 709 C CA . LYS A 1 87 ? -5.053 9.227 11.492 1.00 91.38 87 LYS A CA 1
ATOM 710 C C . LYS A 1 87 ? -3.731 8.869 10.810 1.00 91.38 87 LYS A C 1
ATOM 712 O O . LYS A 1 87 ? -3.362 9.495 9.826 1.00 91.38 87 LYS A O 1
ATOM 717 N N . GLN A 1 88 ? -3.041 7.842 11.302 1.00 91.12 88 GLN A N 1
ATOM 718 C CA . GLN A 1 88 ? -1.789 7.384 10.691 1.00 91.12 88 GLN A CA 1
ATOM 719 C C . GLN A 1 88 ? -2.018 6.851 9.274 1.00 91.12 88 GLN A C 1
ATOM 721 O O . GLN A 1 88 ? -1.201 7.073 8.386 1.00 91.12 88 GLN A O 1
ATOM 726 N N . LEU A 1 89 ? -3.140 6.167 9.047 1.00 91.94 89 LEU A N 1
ATOM 727 C CA . LEU A 1 89 ? -3.514 5.681 7.726 1.00 91.94 89 LEU A CA 1
ATOM 728 C C . LEU A 1 89 ? -3.813 6.836 6.755 1.00 91.94 89 LEU A C 1
ATOM 730 O O . LEU A 1 89 ? -3.411 6.764 5.599 1.00 91.94 89 LEU A O 1
ATOM 734 N N . ALA A 1 90 ? -4.438 7.919 7.222 1.00 89.81 90 ALA A N 1
ATOM 735 C CA . ALA A 1 90 ? -4.655 9.138 6.439 1.00 89.81 90 ALA A CA 1
ATOM 736 C C . ALA A 1 90 ? -3.328 9.777 6.007 1.00 89.81 90 ALA A C 1
ATOM 738 O O . ALA A 1 90 ? -3.139 10.072 4.830 1.00 89.81 90 ALA A O 1
ATOM 739 N N . GLU A 1 91 ? -2.365 9.874 6.927 1.00 85.94 91 GLU A N 1
ATOM 740 C CA . GLU A 1 91 ? -1.011 10.357 6.632 1.00 85.94 91 GLU A CA 1
ATOM 741 C C . GLU A 1 91 ? -0.271 9.461 5.622 1.00 85.94 91 GLU A C 1
ATOM 743 O O . GLU A 1 91 ? 0.477 9.961 4.787 1.00 85.94 91 GLU A O 1
ATOM 748 N N . LYS A 1 92 ? -0.467 8.136 5.679 1.00 84.69 92 LYS A N 1
ATOM 749 C CA . LYS A 1 92 ? 0.133 7.168 4.739 1.00 84.69 92 LYS A CA 1
ATOM 750 C C . LYS A 1 92 ? -0.485 7.225 3.344 1.00 84.69 92 LYS A C 1
ATOM 752 O O . LYS A 1 92 ? 0.208 6.955 2.367 1.00 84.69 92 LYS A O 1
ATOM 757 N N . LEU A 1 93 ? -1.787 7.489 3.274 1.00 83.12 93 LEU A N 1
ATOM 758 C CA . LEU A 1 93 ? -2.552 7.567 2.032 1.00 83.12 93 LEU A CA 1
ATOM 759 C C . LEU A 1 93 ? -2.545 8.972 1.418 1.00 83.12 93 LEU A C 1
ATOM 761 O O . LEU A 1 93 ? -3.016 9.115 0.295 1.00 83.12 93 LEU A O 1
ATOM 765 N N . GLU A 1 94 ? -2.029 9.971 2.141 1.00 81.75 94 GLU A N 1
ATOM 766 C CA . GLU A 1 94 ? -2.019 11.384 1.742 1.00 81.75 94 GLU A CA 1
ATOM 767 C C . GLU A 1 94 ? -3.433 11.899 1.418 1.00 81.75 94 GLU A C 1
ATOM 769 O O . GLU A 1 94 ? -3.669 12.600 0.437 1.00 81.75 94 GLU A O 1
ATOM 774 N N . VAL A 1 95 ? -4.402 11.521 2.257 1.00 83.75 95 VAL A N 1
ATOM 775 C CA . VAL A 1 95 ? -5.801 11.957 2.150 1.00 83.75 95 VAL A CA 1
ATOM 776 C C . VAL A 1 95 ? -6.309 12.473 3.488 1.00 83.75 95 VAL A C 1
ATOM 778 O O . VAL A 1 95 ? -5.784 12.133 4.545 1.00 83.75 95 VAL A O 1
ATOM 781 N N . GLU A 1 96 ? -7.391 13.243 3.448 1.00 85.19 96 GLU A N 1
ATOM 782 C CA . GLU A 1 96 ? -8.046 13.729 4.660 1.00 85.19 96 GLU A CA 1
ATOM 783 C C . GLU A 1 96 ? -8.595 12.586 5.537 1.00 85.19 96 GLU A C 1
ATOM 785 O O . GLU A 1 96 ? -9.113 11.592 5.007 1.00 85.19 96 GLU A O 1
ATOM 790 N N . PRO A 1 97 ? -8.589 12.725 6.879 1.00 87.50 97 PRO A N 1
ATOM 791 C CA . PRO A 1 97 ? -9.120 11.709 7.792 1.00 87.50 97 PRO A CA 1
ATOM 792 C C . PRO A 1 97 ? -10.566 11.293 7.493 1.00 87.50 97 PRO A C 1
ATOM 794 O O . PRO A 1 97 ? -10.906 10.117 7.610 1.00 87.50 97 PRO A O 1
ATOM 797 N N . ILE A 1 98 ? -11.412 12.228 7.044 1.00 91.25 98 ILE A N 1
ATOM 798 C CA . ILE A 1 98 ? -12.799 11.931 6.655 1.00 91.25 98 ILE A CA 1
ATOM 799 C C . ILE A 1 98 ? -12.880 10.990 5.443 1.00 91.25 98 ILE A C 1
ATOM 801 O O . ILE A 1 98 ? -13.792 10.167 5.349 1.00 91.25 98 ILE A O 1
ATOM 805 N N . THR A 1 99 ? -11.912 11.067 4.528 1.00 91.19 99 THR A N 1
ATOM 806 C CA . THR A 1 99 ? -11.814 10.160 3.381 1.00 91.19 99 THR A CA 1
ATOM 807 C C . THR A 1 99 ? -11.458 8.756 3.850 1.00 91.19 99 THR A C 1
ATOM 809 O O . THR A 1 99 ? -12.098 7.799 3.419 1.00 91.19 99 THR A O 1
ATOM 812 N N . VAL A 1 100 ? -10.500 8.626 4.776 1.00 93.31 100 VAL A N 1
ATOM 813 C CA . VAL A 1 100 ? -10.166 7.329 5.386 1.00 93.31 100 VAL A CA 1
ATOM 814 C C . VAL A 1 100 ? -11.367 6.738 6.106 1.00 93.31 100 VAL A C 1
ATOM 816 O O . VAL A 1 100 ? -11.674 5.575 5.869 1.00 93.31 100 VAL A O 1
ATOM 819 N N . ALA A 1 101 ? -12.086 7.526 6.909 1.00 93.50 101 ALA A N 1
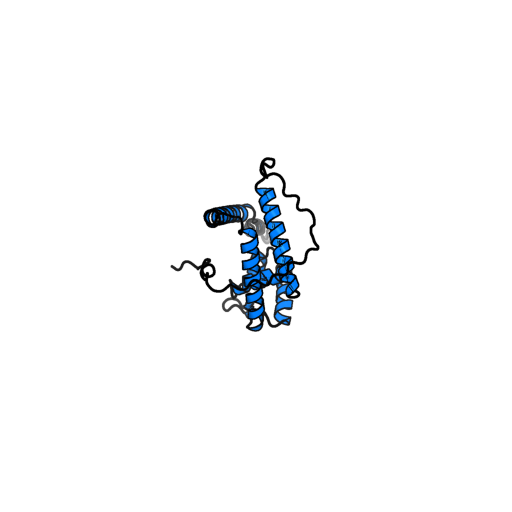ATOM 820 C CA . ALA A 1 101 ? -13.275 7.053 7.614 1.00 93.50 101 ALA A CA 1
ATOM 821 C C . ALA A 1 101 ? -14.294 6.424 6.648 1.00 93.50 101 ALA A C 1
ATOM 823 O O . ALA A 1 101 ? -14.651 5.261 6.813 1.00 93.50 101 ALA A O 1
ATOM 824 N N . ARG A 1 102 ? -14.639 7.124 5.556 1.00 93.75 102 ARG A N 1
ATOM 825 C CA . ARG A 1 102 ? -15.570 6.632 4.518 1.00 93.75 102 ARG A CA 1
ATOM 826 C C . ARG A 1 102 ? -15.086 5.382 3.778 1.00 93.75 102 ARG A C 1
ATOM 828 O O . ARG A 1 102 ? -15.896 4.638 3.221 1.00 93.75 102 ARG A O 1
ATOM 835 N N . LEU A 1 103 ? -13.774 5.203 3.651 1.00 92.94 103 LEU A N 1
ATOM 836 C CA . LEU A 1 103 ? -13.184 4.015 3.033 1.00 92.94 103 LEU A CA 1
ATOM 837 C C . LEU A 1 103 ? -13.245 2.827 3.994 1.00 92.94 103 LEU A C 1
ATOM 839 O O . LEU A 1 103 ? -13.636 1.741 3.572 1.00 92.94 103 LEU A O 1
ATOM 843 N N . VAL A 1 104 ? -12.926 3.054 5.270 1.00 95.25 104 VAL A N 1
ATOM 844 C CA . VAL A 1 104 ? -13.029 2.045 6.327 1.00 95.25 104 VAL A CA 1
ATOM 845 C C . VAL A 1 104 ? -14.478 1.601 6.500 1.00 95.25 104 VAL A C 1
ATOM 847 O O . VAL A 1 104 ? -14.717 0.403 6.499 1.00 95.25 104 VAL A O 1
ATOM 850 N N . ASP A 1 105 ? -15.449 2.519 6.527 1.00 94.81 105 ASP A N 1
ATOM 851 C CA . ASP A 1 105 ? -16.876 2.175 6.657 1.00 94.81 105 ASP A CA 1
ATOM 852 C C . ASP A 1 105 ? -17.329 1.189 5.570 1.00 94.81 105 ASP A C 1
ATOM 854 O O . ASP A 1 105 ? -18.022 0.213 5.843 1.00 94.81 105 ASP A O 1
ATOM 858 N N . ARG A 1 106 ? -16.876 1.395 4.327 1.00 92.44 106 ARG A N 1
ATOM 859 C CA . ARG A 1 106 ? -17.162 0.482 3.210 1.00 92.44 106 ARG A CA 1
ATOM 860 C C . ARG A 1 106 ? -16.500 -0.886 3.366 1.00 92.44 106 ARG A C 1
ATOM 862 O O . ARG A 1 106 ? -17.042 -1.874 2.882 1.00 92.44 106 ARG A O 1
ATOM 869 N N . LEU A 1 107 ? -15.326 -0.958 3.990 1.00 93.69 107 LEU A N 1
ATOM 870 C CA . LEU A 1 107 ? -14.643 -2.228 4.254 1.00 93.69 107 LEU A CA 1
ATOM 871 C C . LEU A 1 107 ? -15.244 -2.963 5.461 1.00 93.69 107 LEU A C 1
ATOM 873 O O . LEU A 1 107 ? -15.341 -4.187 5.422 1.00 93.69 107 LEU A O 1
ATOM 877 N N . GLU A 1 108 ? -15.708 -2.242 6.484 1.00 95.75 108 GLU A N 1
ATOM 878 C CA . GLU A 1 108 ? -16.471 -2.818 7.600 1.00 95.75 108 GLU A CA 1
ATOM 879 C C . GLU A 1 108 ? -17.810 -3.388 7.120 1.00 95.75 108 GLU A C 1
ATOM 881 O O . GLU A 1 108 ? -18.148 -4.518 7.457 1.00 95.75 108 GLU A O 1
ATOM 886 N N . GLN A 1 109 ? -18.533 -2.673 6.247 1.00 94.69 109 GLN A N 1
ATOM 887 C CA . GLN A 1 109 ? -19.765 -3.179 5.617 1.00 94.69 109 GLN A CA 1
ATOM 888 C C . GLN A 1 109 ? -19.541 -4.470 4.815 1.00 94.69 109 GLN A C 1
ATOM 890 O O . GLN A 1 109 ? -20.445 -5.293 4.702 1.00 94.69 109 GLN A O 1
ATOM 895 N N . ARG A 1 110 ? -18.334 -4.662 4.270 1.00 92.81 110 ARG A N 1
ATOM 896 C CA . ARG A 1 110 ? -17.919 -5.893 3.576 1.00 92.81 110 ARG A CA 1
ATOM 897 C C . ARG A 1 110 ? -17.386 -6.974 4.526 1.00 92.81 110 ARG A C 1
ATOM 899 O O . ARG A 1 110 ? -16.947 -8.015 4.050 1.00 92.81 110 ARG A O 1
ATOM 906 N N . GLY A 1 111 ? -17.370 -6.731 5.838 1.00 95.81 111 GLY A N 1
ATOM 907 C CA . GLY A 1 111 ? -16.831 -7.651 6.843 1.00 95.81 111 GLY A CA 1
ATOM 908 C C . GLY A 1 111 ? -15.318 -7.862 6.746 1.00 95.81 111 GLY A C 1
ATOM 909 O O . GLY A 1 111 ? -14.813 -8.871 7.225 1.00 95.81 111 GLY A O 1
ATOM 910 N N . MET A 1 112 ? -14.589 -6.949 6.096 1.00 96.06 112 MET A N 1
ATOM 911 C CA . MET A 1 112 ? -13.151 -7.087 5.824 1.00 96.06 112 MET A CA 1
ATOM 912 C C . MET A 1 112 ? -12.274 -6.391 6.862 1.00 96.06 112 MET A C 1
ATOM 914 O O . MET A 1 112 ? -11.116 -6.761 7.045 1.00 96.06 112 MET A O 1
ATOM 918 N N . VAL A 1 113 ? -12.803 -5.365 7.520 1.00 97.31 113 VAL A N 1
ATOM 919 C CA . VAL A 1 113 ? -12.093 -4.561 8.517 1.00 97.31 113 VAL A CA 1
ATOM 920 C C . VAL A 1 113 ? -12.969 -4.441 9.753 1.00 97.31 113 VAL A C 1
ATOM 922 O O . VAL A 1 113 ? -14.191 -4.505 9.652 1.00 97.31 113 VAL A O 1
ATOM 925 N N . GLU A 1 114 ? -12.343 -4.241 10.905 1.00 96.88 114 GLU A N 1
ATOM 926 C CA . GLU A 1 114 ? -13.012 -3.797 12.121 1.00 96.88 114 GLU A CA 1
ATOM 927 C C . GLU A 1 114 ? -12.211 -2.711 12.845 1.00 96.88 114 GLU A C 1
ATOM 929 O O . GLU A 1 114 ? -10.974 -2.646 12.775 1.00 96.88 114 GLU A O 1
ATOM 934 N N . ARG A 1 115 ? -12.933 -1.872 13.586 1.00 96.88 115 ARG A N 1
ATOM 935 C CA . ARG A 1 115 ? -12.386 -0.910 14.541 1.00 96.88 115 ARG A CA 1
ATOM 936 C C . ARG A 1 115 ? -12.375 -1.493 15.948 1.00 96.88 115 ARG A C 1
ATOM 938 O O . ARG A 1 115 ? -13.406 -1.876 16.491 1.00 96.88 115 ARG A O 1
ATOM 945 N N . ARG A 1 116 ? -11.207 -1.466 16.582 1.00 95.56 116 ARG A N 1
ATOM 946 C CA . ARG A 1 116 ? -11.026 -1.784 18.003 1.00 95.56 116 ARG A CA 1
ATOM 947 C C . ARG A 1 116 ? -10.610 -0.519 18.763 1.00 95.56 116 ARG A C 1
ATOM 949 O O . ARG A 1 116 ? -9.840 0.273 18.212 1.00 95.56 116 ARG A O 1
ATOM 956 N N . PRO A 1 117 ? -11.106 -0.279 19.989 1.00 94.94 117 PRO A N 1
ATOM 957 C CA . PRO A 1 117 ? -10.634 0.842 20.794 1.00 94.94 117 PRO A CA 1
ATOM 958 C C . PRO A 1 117 ? -9.158 0.636 21.148 1.00 94.94 117 PRO A C 1
ATOM 960 O O . PRO A 1 117 ? -8.728 -0.483 21.432 1.00 94.94 117 PRO A O 1
ATOM 963 N N . ASP A 1 118 ? -8.375 1.709 21.128 1.00 94.94 118 ASP A N 1
ATOM 964 C CA . ASP A 1 118 ? -6.992 1.658 21.586 1.00 94.94 118 ASP A CA 1
ATOM 965 C C . ASP A 1 118 ? -6.928 1.382 23.109 1.00 94.94 118 ASP A C 1
ATOM 967 O O . ASP A 1 118 ? -7.715 1.962 23.868 1.00 94.94 118 ASP A O 1
ATOM 971 N N . PRO A 1 119 ? -6.015 0.506 23.579 1.00 92.00 119 PRO A N 1
ATOM 972 C CA . PRO A 1 119 ? -5.900 0.169 25.001 1.00 92.00 119 PRO A CA 1
ATOM 973 C C . PRO A 1 119 ? -5.505 1.343 25.910 1.00 92.00 119 PRO A C 1
ATOM 975 O O . PRO A 1 119 ? -5.823 1.326 27.097 1.00 92.00 119 PRO A O 1
ATOM 978 N N . SER A 1 120 ? -4.790 2.334 25.378 1.00 92.50 120 SER A N 1
ATOM 979 C CA . SER A 1 120 ? -4.269 3.496 26.102 1.00 92.50 120 SER A CA 1
ATOM 980 C C . SER A 1 120 ? -5.162 4.732 25.963 1.00 92.50 120 SER A C 1
ATOM 982 O O . SER A 1 120 ? -5.237 5.523 26.900 1.00 92.50 120 SER A O 1
ATOM 984 N N . ASP A 1 121 ? -5.862 4.898 24.838 1.00 92.75 121 ASP A N 1
ATOM 985 C CA . ASP A 1 121 ? -6.798 6.009 24.619 1.00 92.75 121 ASP A CA 1
ATOM 986 C C . ASP A 1 121 ? -8.040 5.581 23.821 1.00 92.75 121 ASP A C 1
ATOM 988 O O . ASP A 1 121 ? -8.021 5.486 22.597 1.00 92.75 121 ASP A O 1
ATOM 992 N N . ARG A 1 122 ? -9.183 5.436 24.502 1.00 90.44 122 ARG A N 1
ATOM 993 C CA . ARG A 1 122 ? -10.463 5.026 23.889 1.00 90.44 122 ARG A CA 1
ATOM 994 C C . ARG A 1 122 ? -10.981 5.972 22.797 1.00 90.44 122 ARG A C 1
ATOM 996 O O . ARG A 1 122 ? -11.919 5.610 22.092 1.00 90.44 122 ARG A O 1
ATOM 1003 N N . ARG A 1 123 ? -10.416 7.176 22.654 1.00 90.00 123 ARG A N 1
ATOM 1004 C CA . ARG A 1 123 ? -10.737 8.103 21.556 1.00 90.00 123 ARG A CA 1
ATOM 1005 C C . ARG A 1 123 ? -10.074 7.695 20.238 1.00 90.00 123 ARG A C 1
ATOM 1007 O O . ARG A 1 123 ? -10.461 8.193 19.182 1.00 90.00 123 ARG A O 1
ATOM 1014 N N . ILE A 1 124 ? -9.082 6.806 20.285 1.00 92.50 124 ILE A N 1
ATOM 1015 C CA . ILE A 1 124 ? -8.361 6.300 19.121 1.00 92.50 124 ILE A CA 1
ATOM 1016 C C . ILE A 1 124 ? -8.956 4.956 18.702 1.00 92.50 124 ILE A C 1
ATOM 1018 O O . ILE A 1 124 ? -9.060 4.017 19.489 1.00 92.50 124 ILE A O 1
ATOM 1022 N N . TRP A 1 125 ? -9.285 4.853 17.416 1.00 94.38 125 TRP A N 1
ATOM 1023 C CA . TRP A 1 125 ? -9.696 3.603 16.786 1.00 94.38 125 TRP A CA 1
ATOM 1024 C C . TRP A 1 125 ? -8.527 2.962 16.045 1.00 94.38 125 TRP A C 1
ATOM 1026 O O . TRP A 1 125 ? -7.897 3.592 15.186 1.00 94.38 125 TRP A O 1
ATOM 1036 N N . ARG A 1 126 ? -8.277 1.697 16.369 1.00 96.19 126 ARG A N 1
ATOM 1037 C CA . ARG A 1 126 ? -7.280 0.816 15.763 1.00 96.19 126 ARG A CA 1
ATOM 1038 C C . ARG A 1 126 ? -7.959 -0.056 14.720 1.00 96.19 126 ARG A C 1
ATOM 1040 O O . ARG A 1 126 ? -9.000 -0.644 14.997 1.00 96.19 126 ARG A O 1
ATOM 1047 N N . LEU A 1 127 ? -7.392 -0.105 13.521 1.00 97.25 127 LEU A N 1
ATOM 1048 C CA . LEU A 1 127 ? -7.969 -0.837 12.399 1.00 97.25 127 LEU A CA 1
ATOM 1049 C C . LEU A 1 127 ? -7.328 -2.216 12.276 1.00 97.25 127 LEU A C 1
ATOM 1051 O O . LEU A 1 127 ? -6.101 -2.335 12.283 1.00 97.25 127 LEU A O 1
ATOM 1055 N N . HIS A 1 128 ? -8.156 -3.244 12.133 1.00 96.88 128 HIS A N 1
ATOM 1056 C CA . HIS A 1 128 ? -7.710 -4.625 11.988 1.00 96.88 128 HIS A CA 1
ATOM 1057 C C . HIS A 1 128 ? -8.394 -5.282 10.796 1.00 96.88 128 HIS A C 1
ATOM 1059 O O . HIS A 1 128 ? -9.584 -5.074 10.572 1.00 96.88 128 HIS A O 1
ATOM 1065 N N . LEU A 1 129 ? -7.634 -6.072 10.036 1.00 97.62 129 LEU A N 1
ATOM 1066 C CA . LEU A 1 129 ? -8.208 -6.952 9.026 1.00 97.62 129 LEU A CA 1
ATOM 1067 C C . LEU A 1 129 ? -8.955 -8.099 9.707 1.00 97.62 129 LEU A C 1
ATOM 1069 O O . LEU A 1 129 ? -8.514 -8.632 10.727 1.00 97.62 129 LEU A O 1
ATOM 1073 N N . LEU A 1 130 ? -10.072 -8.481 9.105 1.00 97.75 130 LEU A N 1
ATOM 1074 C CA . LEU A 1 130 ? -10.827 -9.675 9.453 1.00 97.75 130 LEU A CA 1
ATOM 1075 C C . LEU A 1 130 ? -10.459 -10.827 8.506 1.00 97.75 130 LEU A C 1
ATOM 1077 O O . LEU A 1 130 ? -10.009 -10.573 7.386 1.00 97.75 130 LEU A O 1
ATOM 1081 N N . PRO A 1 131 ? -10.713 -12.096 8.886 1.00 97.06 131 PRO A N 1
ATOM 1082 C CA . PRO A 1 131 ? -10.402 -13.248 8.037 1.00 97.06 131 PRO A CA 1
ATOM 1083 C C . PRO A 1 131 ? -10.996 -13.175 6.623 1.00 97.06 131 PRO A C 1
ATOM 1085 O O . PRO A 1 131 ? -10.383 -13.653 5.672 1.00 97.06 131 PRO A O 1
ATOM 1088 N N . ALA A 1 132 ? -12.154 -12.525 6.462 1.00 95.50 132 ALA A N 1
ATOM 1089 C CA . ALA A 1 132 ? -12.795 -12.330 5.162 1.00 95.50 132 ALA A CA 1
ATOM 1090 C C . ALA A 1 132 ? -11.983 -11.445 4.192 1.00 95.50 132 ALA A C 1
ATOM 1092 O O . ALA A 1 132 ? -12.234 -11.470 2.990 1.00 95.50 132 ALA A O 1
ATOM 1093 N N . ALA A 1 133 ? -11.004 -10.677 4.683 1.00 95.31 133 ALA A N 1
ATOM 1094 C CA . ALA A 1 133 ? -10.105 -9.893 3.842 1.00 95.31 133 ALA A CA 1
ATOM 1095 C C . ALA A 1 133 ? -8.955 -10.721 3.249 1.00 95.31 133 ALA A C 1
ATOM 1097 O O . ALA A 1 133 ? -8.413 -10.327 2.220 1.00 95.31 133 ALA A O 1
ATOM 1098 N N . HIS A 1 134 ? -8.576 -11.855 3.855 1.00 94.19 134 HIS A N 1
ATOM 1099 C CA . HIS A 1 134 ? -7.370 -12.597 3.462 1.00 94.19 134 HIS A CA 1
ATOM 1100 C C . HIS A 1 134 ? -7.335 -13.041 1.989 1.00 94.19 134 HIS A C 1
ATOM 1102 O O . HIS A 1 134 ? -6.280 -12.872 1.376 1.00 94.19 134 HIS A O 1
ATOM 1108 N N . PRO A 1 135 ? -8.429 -13.548 1.378 1.00 93.06 135 PRO A N 1
ATOM 1109 C CA . PRO A 1 135 ? -8.408 -13.904 -0.042 1.00 93.06 135 PRO A CA 1
ATOM 1110 C C . PRO A 1 135 ? -8.060 -12.697 -0.918 1.00 93.06 135 PRO A C 1
ATOM 1112 O O . PRO A 1 135 ? -7.160 -12.754 -1.748 1.00 93.06 135 PRO A O 1
ATOM 1115 N N . LEU A 1 136 ? -8.688 -11.556 -0.634 1.00 92.31 136 LEU A N 1
ATOM 1116 C CA . LEU A 1 136 ? -8.439 -10.322 -1.363 1.00 92.31 136 LEU A CA 1
ATOM 1117 C C . LEU A 1 136 ? -7.021 -9.777 -1.127 1.00 92.31 136 LEU A C 1
ATOM 1119 O O . LEU A 1 136 ? -6.418 -9.233 -2.046 1.00 92.31 136 LEU A O 1
ATOM 1123 N N . ILE A 1 137 ? -6.465 -9.922 0.079 1.00 94.44 137 ILE A N 1
ATOM 1124 C CA . ILE A 1 137 ? -5.060 -9.583 0.359 1.00 94.44 137 ILE A CA 1
ATOM 1125 C C . ILE A 1 137 ? -4.107 -10.447 -0.474 1.00 94.44 137 ILE A C 1
ATOM 1127 O O . ILE A 1 137 ? -3.121 -9.931 -1.004 1.00 94.44 137 ILE A O 1
ATOM 1131 N N . SER A 1 138 ? -4.401 -11.740 -0.621 1.00 93.06 138 SER A N 1
ATOM 1132 C CA . SER A 1 138 ? -3.620 -12.632 -1.480 1.00 93.06 138 SER A CA 1
ATOM 1133 C C . SER A 1 138 ? -3.631 -12.142 -2.931 1.00 93.06 138 SE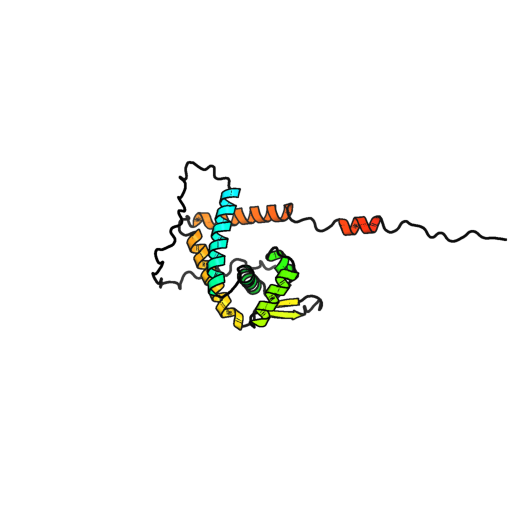R A C 1
ATOM 1135 O O . SER A 1 138 ? -2.563 -11.946 -3.513 1.00 93.06 138 SER A O 1
ATOM 1137 N N . ASP A 1 139 ? -4.810 -11.802 -3.459 1.00 91.62 139 ASP A N 1
ATOM 1138 C CA . ASP A 1 139 ? -4.963 -11.260 -4.815 1.00 91.62 139 ASP A CA 1
ATOM 1139 C C . ASP A 1 139 ? -4.248 -9.908 -4.994 1.00 91.62 139 ASP A C 1
ATOM 1141 O O . ASP A 1 139 ? -3.587 -9.661 -6.007 1.00 91.62 139 ASP A O 1
ATOM 1145 N N . ILE A 1 140 ? -4.326 -9.026 -3.988 1.00 91.38 140 ILE A N 1
ATOM 1146 C CA . ILE A 1 140 ? -3.585 -7.756 -3.944 1.00 91.38 140 ILE A CA 1
ATOM 1147 C C . ILE A 1 140 ? -2.082 -8.023 -4.069 1.00 91.38 140 ILE A C 1
ATOM 1149 O O . ILE A 1 140 ? -1.407 -7.389 -4.884 1.00 91.38 140 ILE A O 1
ATOM 1153 N N . ASN A 1 141 ? -1.547 -8.949 -3.274 1.00 91.69 141 ASN A N 1
ATOM 1154 C CA . ASN A 1 141 ? -0.121 -9.256 -3.255 1.00 91.69 141 ASN A CA 1
ATOM 1155 C C . ASN A 1 141 ? 0.351 -9.912 -4.559 1.00 91.69 141 ASN A C 1
ATOM 1157 O O . ASN A 1 141 ? 1.393 -9.509 -5.082 1.00 91.69 141 ASN A O 1
ATOM 1161 N N . ALA A 1 142 ? -0.437 -10.821 -5.138 1.00 91.44 142 ALA A N 1
ATOM 1162 C CA . ALA A 1 142 ? -0.172 -11.381 -6.462 1.00 91.44 142 ALA A CA 1
ATOM 1163 C C . ALA A 1 142 ? -0.138 -10.279 -7.534 1.00 91.44 142 ALA A C 1
ATOM 1165 O O . ALA A 1 142 ? 0.845 -10.133 -8.264 1.00 91.44 142 ALA A O 1
ATOM 1166 N N . GLY A 1 143 ? -1.143 -9.398 -7.546 1.00 90.44 143 GLY A N 1
ATOM 1167 C CA . GLY A 1 143 ? -1.190 -8.284 -8.488 1.00 90.44 143 GLY A CA 1
ATOM 1168 C C . GLY A 1 143 ? -0.022 -7.306 -8.343 1.00 90.44 143 GLY A C 1
ATOM 1169 O O . GLY A 1 143 ? 0.472 -6.784 -9.343 1.00 90.44 143 GLY A O 1
ATOM 1170 N N . ARG A 1 144 ? 0.471 -7.080 -7.120 1.00 90.44 144 ARG A N 1
ATOM 1171 C CA . ARG A 1 144 ? 1.689 -6.290 -6.876 1.00 90.44 144 ARG A CA 1
ATOM 1172 C C . ARG A 1 144 ? 2.930 -6.954 -7.451 1.00 90.44 144 ARG A C 1
ATOM 1174 O O . ARG A 1 144 ? 3.733 -6.258 -8.072 1.00 90.44 144 ARG A O 1
ATOM 1181 N N . ALA A 1 145 ? 3.086 -8.258 -7.240 1.00 91.50 145 ALA A N 1
ATOM 1182 C CA . ALA A 1 145 ? 4.220 -9.012 -7.758 1.00 91.50 145 ALA A CA 1
ATOM 1183 C C . ALA A 1 145 ? 4.263 -8.959 -9.291 1.00 91.50 145 ALA A C 1
ATOM 1185 O O . ALA A 1 145 ? 5.315 -8.698 -9.867 1.00 91.50 145 ALA A O 1
ATOM 1186 N N . GLU A 1 146 ? 3.112 -9.086 -9.952 1.00 91.50 146 GLU A N 1
ATOM 1187 C CA . GLU A 1 146 ? 3.020 -8.987 -11.411 1.00 91.50 146 GLU A CA 1
ATOM 1188 C C . GLU A 1 146 ? 3.346 -7.583 -11.941 1.00 91.50 146 GLU A C 1
ATOM 1190 O O . GLU A 1 146 ? 4.028 -7.446 -12.958 1.00 91.50 146 GLU A O 1
ATOM 1195 N N . ILE A 1 147 ? 2.892 -6.524 -11.258 1.00 91.88 147 ILE A N 1
ATOM 1196 C CA . ILE A 1 147 ? 3.242 -5.141 -11.626 1.00 91.88 147 ILE A CA 1
ATOM 1197 C C . ILE A 1 147 ? 4.745 -4.913 -11.471 1.00 91.88 147 ILE A C 1
ATOM 1199 O O . ILE A 1 147 ? 5.362 -4.325 -12.359 1.00 91.88 147 ILE A O 1
ATOM 1203 N N . LEU A 1 148 ? 5.331 -5.381 -10.365 1.00 91.38 148 LEU A N 1
ATOM 1204 C CA . LEU A 1 148 ? 6.767 -5.281 -10.132 1.00 91.38 148 LEU A CA 1
ATOM 1205 C C . LEU A 1 148 ? 7.535 -6.013 -11.233 1.00 91.38 148 LEU A C 1
ATOM 1207 O O . LEU A 1 148 ? 8.397 -5.415 -11.865 1.00 91.38 148 LEU A O 1
ATOM 1211 N N . GLN A 1 149 ? 7.156 -7.258 -11.526 1.00 92.19 149 GLN A N 1
ATOM 1212 C CA . GLN A 1 149 ? 7.778 -8.054 -12.576 1.00 92.19 149 GLN A CA 1
ATOM 1213 C C . GLN A 1 149 ? 7.698 -7.357 -13.935 1.00 92.19 149 GLN A C 1
ATOM 1215 O O . GLN A 1 149 ? 8.682 -7.343 -14.663 1.00 92.19 149 GLN A O 1
ATOM 1220 N N . LEU A 1 150 ? 6.552 -6.772 -14.293 1.00 91.62 150 LEU A N 1
ATOM 1221 C CA . LEU A 1 150 ? 6.411 -6.019 -15.539 1.00 91.62 150 LEU A CA 1
ATOM 1222 C C . LEU A 1 150 ? 7.349 -4.806 -15.577 1.00 91.62 150 LEU A C 1
ATOM 1224 O O . LEU A 1 150 ? 7.978 -4.563 -16.601 1.00 91.62 150 LEU A O 1
ATOM 1228 N N . ALA A 1 151 ? 7.447 -4.065 -14.472 1.00 92.56 151 ALA A N 1
ATOM 1229 C CA . ALA A 1 151 ? 8.265 -2.860 -14.382 1.00 92.56 151 ALA A CA 1
ATOM 1230 C C . ALA A 1 151 ? 9.776 -3.146 -14.386 1.00 92.56 151 ALA A C 1
ATOM 1232 O O . ALA A 1 151 ? 10.551 -2.276 -14.771 1.00 92.56 151 ALA A O 1
ATOM 1233 N N . THR A 1 152 ? 10.198 -4.338 -13.955 1.00 93.56 152 THR A N 1
ATOM 1234 C CA . THR A 1 152 ? 11.619 -4.680 -13.795 1.00 93.56 152 THR A CA 1
ATOM 1235 C C . THR A 1 152 ? 12.119 -5.761 -14.749 1.00 93.56 152 THR A C 1
ATOM 1237 O O . THR A 1 152 ? 13.290 -6.112 -14.680 1.00 93.56 152 THR A O 1
ATOM 1240 N N . ARG A 1 153 ? 11.266 -6.309 -15.628 1.00 93.31 153 ARG A N 1
ATOM 1241 C CA . ARG A 1 153 ? 11.594 -7.461 -16.496 1.00 93.31 153 ARG A CA 1
ATOM 1242 C C . ARG A 1 153 ? 12.846 -7.258 -17.346 1.00 93.31 153 ARG A C 1
ATOM 1244 O O . ARG A 1 153 ? 13.578 -8.212 -17.574 1.00 93.31 153 ARG A O 1
ATOM 1251 N N . GLU A 1 154 ? 13.040 -6.043 -17.843 1.00 92.38 154 GLU A N 1
ATOM 1252 C CA . GLU A 1 154 ? 14.126 -5.685 -18.764 1.00 92.38 154 GLU A CA 1
ATOM 1253 C C . GLU A 1 154 ? 15.308 -5.015 -18.046 1.00 92.38 154 GLU A C 1
ATOM 1255 O O . GLU A 1 154 ? 16.247 -4.557 -18.691 1.00 92.38 154 GLU A O 1
ATOM 1260 N N . LEU A 1 155 ? 15.273 -4.946 -16.710 1.00 92.31 155 LEU A N 1
ATOM 1261 C CA . LEU A 1 155 ? 16.353 -4.374 -15.913 1.00 92.31 155 LEU A CA 1
ATOM 1262 C C . LEU A 1 155 ? 17.380 -5.444 -15.541 1.00 92.31 155 LEU A C 1
ATOM 1264 O O . LEU A 1 155 ? 17.029 -6.580 -15.218 1.00 92.31 155 LEU A O 1
ATOM 1268 N N . ASP A 1 156 ? 18.650 -5.046 -15.499 1.00 93.56 156 ASP A N 1
ATOM 1269 C CA . ASP A 1 156 ? 19.686 -5.838 -14.841 1.00 93.56 156 ASP A CA 1
ATOM 1270 C C . ASP A 1 156 ? 19.341 -5.964 -13.339 1.00 93.56 156 ASP A C 1
ATOM 1272 O O . ASP A 1 156 ? 19.132 -4.939 -12.674 1.00 93.56 156 ASP A O 1
ATOM 1276 N N . PRO A 1 157 ? 19.277 -7.188 -12.774 1.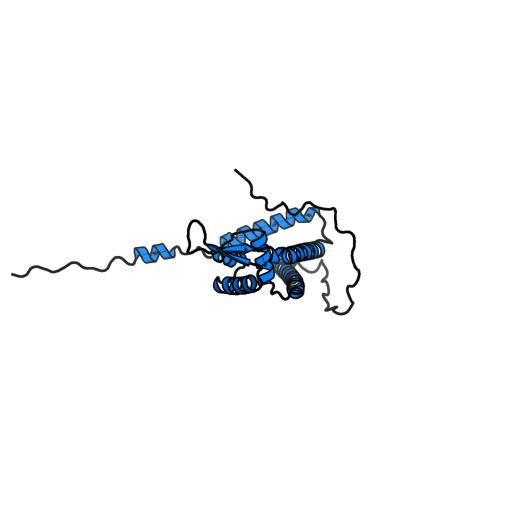00 90.50 157 PRO A N 1
ATOM 1277 C CA . PRO A 1 157 ? 18.969 -7.397 -11.360 1.00 90.50 157 PRO A CA 1
ATOM 1278 C C . PRO A 1 157 ? 19.872 -6.618 -10.396 1.00 90.50 157 PRO A C 1
ATOM 1280 O O . PRO A 1 157 ? 19.421 -6.225 -9.320 1.00 90.50 157 PRO A O 1
ATOM 1283 N N . SER A 1 158 ? 21.125 -6.353 -10.777 1.00 92.88 158 SER A N 1
ATOM 1284 C CA . SER A 1 158 ? 22.078 -5.579 -9.974 1.00 92.88 158 SER A CA 1
ATOM 1285 C C . SER A 1 158 ? 21.687 -4.106 -9.812 1.00 92.88 158 SER A C 1
ATOM 1287 O O . SER A 1 158 ? 22.131 -3.459 -8.864 1.00 92.88 158 SER A O 1
ATOM 1289 N N . LEU A 1 159 ? 20.819 -3.575 -10.681 1.00 93.38 159 LEU A N 1
ATOM 1290 C CA . LEU A 1 159 ? 20.337 -2.193 -10.614 1.00 93.38 159 LEU A CA 1
ATOM 1291 C C . LEU A 1 159 ? 19.197 -2.004 -9.609 1.00 93.38 159 LEU A C 1
ATOM 1293 O O . LEU A 1 159 ? 18.938 -0.873 -9.193 1.00 93.38 159 LEU A O 1
ATOM 1297 N N . LEU A 1 160 ? 18.518 -3.080 -9.200 1.00 91.88 160 LEU A N 1
ATOM 1298 C CA . LEU A 1 160 ? 17.318 -2.986 -8.365 1.00 91.88 160 LEU A CA 1
ATOM 1299 C C . LEU A 1 160 ? 17.616 -2.423 -6.975 1.00 91.88 160 LEU A C 1
ATOM 1301 O O . LEU A 1 160 ? 16.950 -1.479 -6.547 1.00 91.88 160 LEU A O 1
ATOM 1305 N N . GLU A 1 161 ? 18.630 -2.953 -6.285 1.00 91.88 161 GLU A N 1
ATOM 1306 C CA . GLU A 1 161 ? 18.993 -2.460 -4.952 1.00 91.88 161 GLU A CA 1
ATOM 1307 C C . GLU A 1 161 ? 19.493 -1.004 -4.970 1.00 91.88 161 GLU A C 1
ATOM 1309 O O . GLU A 1 161 ? 18.955 -0.194 -4.204 1.00 91.88 161 GLU A O 1
ATOM 1314 N N . PRO A 1 162 ? 20.440 -0.603 -5.846 1.00 94.75 162 PRO A N 1
ATOM 1315 C CA . PRO A 1 162 ? 20.863 0.793 -5.955 1.00 94.75 162 PRO A CA 1
ATOM 1316 C C . PRO A 1 162 ? 19.717 1.748 -6.302 1.00 94.75 162 PRO A C 1
ATOM 1318 O O . PRO A 1 162 ? 19.606 2.818 -5.699 1.00 94.75 162 PRO A O 1
ATOM 1321 N N . MET A 1 163 ? 18.832 1.361 -7.228 1.00 93.75 163 MET A N 1
ATOM 1322 C CA . MET A 1 163 ? 17.662 2.159 -7.598 1.00 93.75 163 MET A CA 1
ATOM 1323 C C . MET A 1 163 ? 16.718 2.338 -6.406 1.00 93.75 163 MET A C 1
ATOM 1325 O O . MET A 1 163 ? 16.319 3.462 -6.093 1.00 93.75 163 MET A O 1
ATOM 1329 N N . GLN A 1 164 ? 16.397 1.255 -5.694 1.00 92.06 164 GLN A N 1
ATOM 1330 C CA . GLN A 1 164 ? 15.553 1.312 -4.503 1.00 92.06 164 GLN A CA 1
ATOM 1331 C C . GLN A 1 164 ? 16.180 2.193 -3.414 1.00 92.06 164 GLN A C 1
ATOM 1333 O O . GLN A 1 164 ? 15.488 3.024 -2.822 1.00 92.06 164 GLN A O 1
ATOM 1338 N N . ALA A 1 165 ? 17.486 2.064 -3.172 1.00 91.62 165 ALA A N 1
ATOM 1339 C CA . ALA A 1 165 ? 18.213 2.898 -2.220 1.00 91.62 165 ALA A CA 1
ATOM 1340 C C . ALA A 1 165 ? 18.167 4.386 -2.607 1.00 91.62 165 ALA A C 1
ATOM 1342 O O . ALA A 1 165 ? 17.874 5.232 -1.757 1.00 91.62 165 ALA A O 1
ATOM 1343 N N . GLY A 1 166 ? 18.385 4.709 -3.885 1.00 94.31 166 GLY A N 1
ATOM 1344 C CA . GLY A 1 166 ? 18.277 6.069 -4.413 1.00 94.31 166 GLY A CA 1
ATOM 1345 C C . GLY A 1 166 ? 16.889 6.671 -4.184 1.00 94.31 166 GLY A C 1
ATOM 1346 O O . GLY A 1 166 ? 16.769 7.734 -3.572 1.00 94.31 166 GLY A O 1
ATOM 1347 N N . LEU A 1 167 ? 15.833 5.949 -4.573 1.00 92.56 167 LEU A N 1
ATOM 1348 C CA . LEU A 1 167 ? 14.440 6.371 -4.382 1.00 92.56 167 LEU A CA 1
ATOM 1349 C C . LEU A 1 167 ? 14.081 6.560 -2.902 1.00 92.56 167 LEU A C 1
ATOM 1351 O O . LEU A 1 167 ? 13.389 7.517 -2.551 1.00 92.56 167 LEU A O 1
ATOM 1355 N N . MET A 1 168 ? 14.564 5.684 -2.014 1.00 88.50 168 MET A N 1
ATOM 1356 C CA . MET A 1 168 ? 14.352 5.828 -0.570 1.00 88.50 168 MET A CA 1
ATOM 1357 C C . MET A 1 168 ? 15.010 7.095 -0.019 1.00 88.50 168 MET A C 1
ATOM 1359 O O . MET A 1 168 ? 14.386 7.802 0.775 1.00 88.50 168 MET A O 1
ATOM 1363 N N . ARG A 1 169 ? 16.232 7.419 -0.459 1.00 91.06 169 ARG A N 1
ATOM 1364 C CA . ARG A 1 169 ? 16.923 8.656 -0.061 1.00 91.06 169 ARG A CA 1
ATO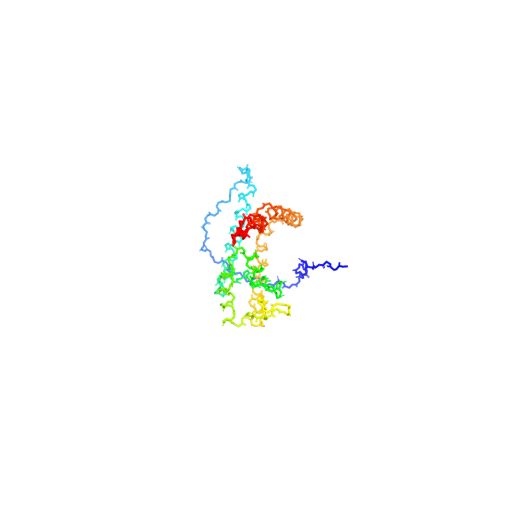M 1365 C C . ARG A 1 169 ? 16.192 9.892 -0.580 1.00 91.06 169 ARG A C 1
ATOM 1367 O O . ARG A 1 169 ? 15.920 10.791 0.208 1.00 91.06 169 ARG A O 1
ATOM 1374 N N . MET A 1 170 ? 15.784 9.897 -1.853 1.00 90.44 170 MET A N 1
ATOM 1375 C CA . MET A 1 170 ? 14.979 10.980 -2.434 1.00 90.44 170 MET A CA 1
ATOM 1376 C C . MET A 1 170 ? 13.683 11.199 -1.648 1.00 90.44 170 MET A C 1
ATOM 1378 O O . MET A 1 170 ? 13.377 12.321 -1.252 1.00 90.44 170 MET A O 1
ATOM 1382 N N . LYS A 1 171 ? 12.943 10.119 -1.361 1.00 86.12 171 LYS A N 1
ATOM 1383 C CA . LYS A 1 171 ? 11.714 10.176 -0.562 1.00 86.12 171 LYS A CA 1
ATOM 1384 C C . LYS A 1 171 ? 11.966 10.760 0.825 1.00 86.12 171 LYS A C 1
ATOM 1386 O O . LYS A 1 171 ? 11.171 11.579 1.276 1.00 86.12 171 LYS A O 1
ATOM 1391 N N . HIS A 1 172 ? 13.031 10.330 1.502 1.00 82.19 172 HIS A N 1
ATOM 1392 C CA . HIS A 1 172 ? 13.374 10.822 2.834 1.00 82.19 172 HIS A CA 1
ATOM 1393 C C . HIS A 1 172 ? 13.614 12.336 2.828 1.00 82.19 172 HIS A C 1
ATOM 1395 O O . HIS A 1 172 ? 12.966 13.039 3.598 1.00 82.19 172 HIS A O 1
ATOM 1401 N N . THR A 1 173 ? 14.456 12.828 1.914 1.00 87.06 173 THR A N 1
ATOM 1402 C CA . THR A 1 173 ? 14.744 14.262 1.763 1.00 87.06 173 THR A CA 1
ATOM 1403 C C . THR A 1 173 ? 13.489 15.062 1.411 1.00 87.06 173 THR A C 1
ATOM 1405 O O . THR A 1 173 ? 13.186 16.060 2.049 1.00 87.06 173 THR A O 1
ATOM 1408 N N . LEU A 1 174 ? 12.686 14.612 0.446 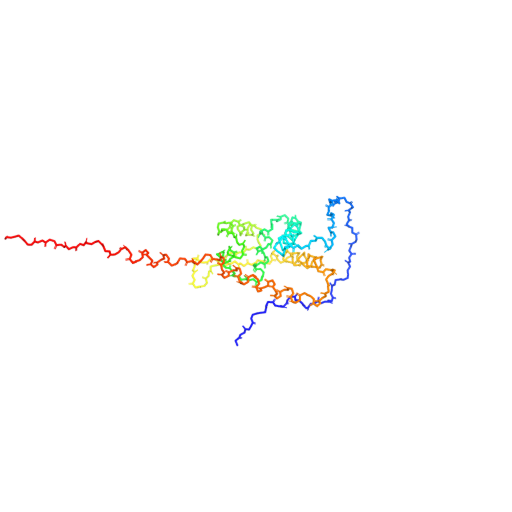1.00 84.56 174 LEU A N 1
ATOM 1409 C CA . LEU A 1 174 ? 11.460 15.330 0.081 1.00 84.56 174 LEU A CA 1
ATOM 1410 C C . LEU A 1 174 ? 10.442 15.356 1.233 1.00 84.56 174 LEU A C 1
ATOM 1412 O O . LEU A 1 174 ? 9.791 16.371 1.461 1.00 84.56 174 LEU A O 1
ATOM 1416 N N . CYS A 1 175 ? 10.318 14.264 1.992 1.00 80.38 175 CYS A N 1
ATOM 1417 C CA . CYS A 1 175 ? 9.436 14.217 3.158 1.00 80.38 175 CYS A CA 1
ATOM 1418 C C . CYS A 1 175 ? 9.911 15.119 4.306 1.00 80.38 175 CYS A C 1
ATOM 1420 O O . CYS A 1 175 ? 9.055 15.604 5.046 1.00 80.38 175 CYS A O 1
ATOM 1422 N N . SER A 1 176 ? 11.224 15.311 4.488 1.00 77.50 176 SER A N 1
ATOM 1423 C CA . SER A 1 176 ? 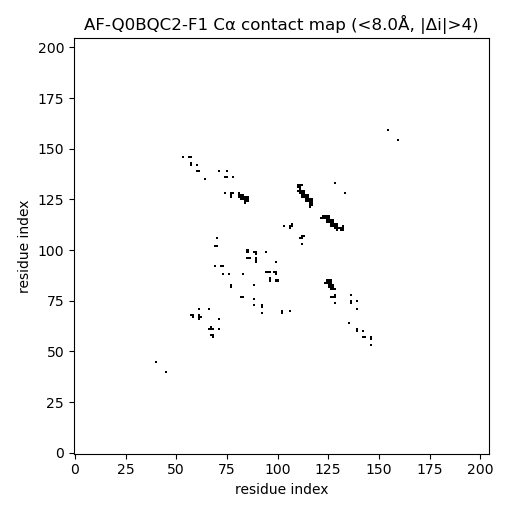11.754 16.203 5.529 1.00 77.50 176 SER A CA 1
ATOM 1424 C C . SER A 1 176 ? 11.543 17.672 5.181 1.00 77.50 176 SER A C 1
ATOM 1426 O O . SER A 1 176 ? 11.163 18.442 6.058 1.00 77.50 176 SER A O 1
ATOM 1428 N N . GLU A 1 177 ? 11.733 18.041 3.912 1.00 81.38 177 GLU A N 1
ATOM 1429 C CA . GLU A 1 177 ? 11.663 19.438 3.471 1.00 81.38 177 GLU A CA 1
ATOM 1430 C C . GLU A 1 177 ? 10.234 19.920 3.175 1.00 81.38 177 GLU A C 1
ATOM 1432 O O . GLU A 1 177 ? 9.913 21.079 3.425 1.00 81.38 177 GLU A O 1
ATOM 1437 N N . LEU A 1 178 ? 9.358 19.058 2.639 1.00 77.00 178 LEU A N 1
ATOM 1438 C CA . LEU A 1 178 ? 8.040 19.476 2.134 1.00 77.00 178 LEU A CA 1
ATOM 1439 C C . LEU A 1 178 ? 6.876 19.234 3.099 1.00 77.00 178 LEU A C 1
ATOM 1441 O O . LEU A 1 178 ? 5.786 19.765 2.880 1.00 77.00 178 LEU A O 1
ATOM 1445 N N . ARG A 1 179 ? 7.049 18.434 4.160 1.00 65.12 179 ARG A N 1
ATOM 1446 C CA . ARG A 1 179 ? 5.999 18.321 5.181 1.00 65.12 179 ARG A CA 1
ATOM 1447 C C . ARG A 1 179 ? 5.936 19.646 5.940 1.00 65.12 179 ARG A C 1
ATOM 1449 O O . ARG A 1 179 ? 6.945 20.018 6.538 1.00 65.12 179 ARG A O 1
ATOM 1456 N N . PRO A 1 180 ? 4.787 20.348 5.969 1.00 51.81 180 PRO A N 1
ATOM 1457 C CA . PRO A 1 180 ? 4.678 21.572 6.747 1.00 51.81 180 PRO A CA 1
ATOM 1458 C C . PRO A 1 180 ? 5.056 21.248 8.192 1.00 51.81 180 PRO A C 1
ATOM 1460 O O . PRO A 1 180 ? 4.452 20.358 8.803 1.00 51.81 180 PRO A O 1
ATOM 1463 N N . ARG A 1 181 ? 6.081 21.936 8.722 1.00 47.88 181 ARG A N 1
ATOM 1464 C CA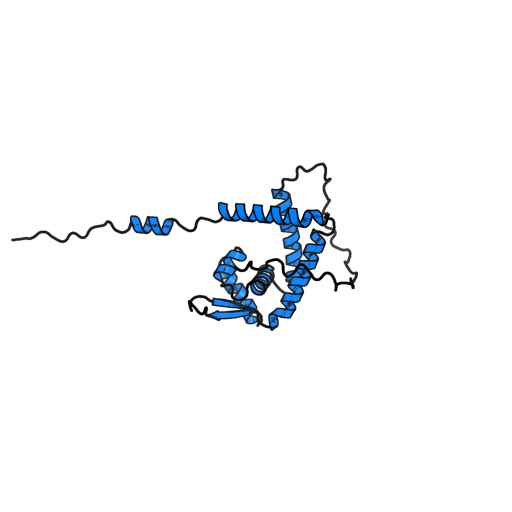 . ARG A 1 181 ? 6.399 21.897 10.153 1.00 47.88 181 ARG A CA 1
ATOM 1465 C C . ARG A 1 181 ? 5.097 22.186 10.873 1.00 47.88 181 ARG A C 1
ATOM 1467 O O . ARG A 1 181 ? 4.488 23.238 10.690 1.00 47.88 181 ARG A O 1
ATOM 1474 N N . LYS A 1 182 ? 4.606 21.193 11.597 1.00 47.25 182 LYS A N 1
ATOM 1475 C CA . LYS A 1 182 ? 3.325 21.262 12.275 1.00 47.25 182 LYS A CA 1
ATOM 1476 C C . LYS A 1 182 ? 3.448 22.300 13.390 1.00 47.25 182 LYS A C 1
ATOM 1478 O O . LYS A 1 182 ? 3.881 21.950 14.472 1.00 47.25 182 LYS A O 1
ATOM 1483 N N . ARG A 1 183 ? 3.108 23.553 13.068 1.00 41.97 183 ARG A N 1
ATOM 1484 C CA . ARG A 1 183 ? 2.884 24.687 13.969 1.00 41.97 183 ARG A CA 1
ATOM 1485 C C . ARG A 1 183 ? 3.911 24.843 15.106 1.00 41.97 183 ARG A C 1
ATOM 1487 O O . ARG A 1 183 ? 3.649 24.423 16.222 1.00 41.97 183 ARG A O 1
ATOM 1494 N N . ASP A 1 184 ? 4.883 25.728 14.886 1.00 43.91 184 ASP A N 1
ATOM 1495 C CA . ASP A 1 184 ? 5.365 26.686 15.909 1.00 43.91 184 ASP A CA 1
ATOM 1496 C C . ASP A 1 184 ? 4.257 27.713 16.302 1.00 43.91 184 ASP A C 1
ATOM 1498 O O . ASP A 1 184 ? 4.508 28.792 16.830 1.00 43.91 184 ASP A O 1
ATOM 1502 N N . GLN A 1 185 ? 2.995 27.402 15.989 1.00 44.50 185 GLN A N 1
ATOM 1503 C CA . GLN A 1 185 ? 1.825 28.274 16.077 1.00 44.50 185 GLN A CA 1
ATOM 1504 C C . GLN A 1 185 ? 1.027 28.041 17.363 1.00 44.50 185 GLN A C 1
ATOM 1506 O O . GLN A 1 185 ? 0.234 28.894 17.735 1.00 44.50 185 GLN A O 1
ATOM 1511 N N . ASP A 1 186 ? 1.283 26.939 18.076 1.00 41.72 186 ASP A N 1
ATOM 1512 C CA . ASP A 1 186 ? 0.751 26.750 19.430 1.00 41.72 186 ASP A CA 1
ATOM 1513 C C . ASP A 1 186 ? 1.562 27.566 20.473 1.00 41.72 186 ASP A C 1
ATOM 1515 O O . ASP A 1 186 ? 1.050 27.850 21.558 1.00 41.72 186 ASP A O 1
ATOM 1519 N N . ASP A 1 187 ? 2.783 28.014 20.132 1.00 48.22 187 ASP A N 1
ATOM 1520 C CA . ASP A 1 187 ? 3.636 28.843 21.002 1.00 48.22 187 ASP A CA 1
ATOM 1521 C C . ASP A 1 187 ? 3.436 30.357 20.793 1.00 48.22 187 ASP A C 1
ATOM 1523 O O . ASP A 1 187 ? 3.448 31.112 21.766 1.00 48.22 187 ASP A O 1
ATOM 1527 N N . GLN A 1 188 ? 3.175 30.829 19.566 1.00 48.25 188 GLN A N 1
ATOM 1528 C CA . GLN A 1 188 ? 2.910 32.260 19.322 1.00 48.25 188 GLN A CA 1
ATOM 1529 C C . GLN A 1 188 ? 1.545 32.715 19.878 1.00 48.25 188 GLN A C 1
ATOM 1531 O O . GLN A 1 188 ? 1.478 33.762 20.525 1.00 48.25 188 GLN A O 1
ATOM 1536 N N . ASP A 1 189 ? 0.493 31.892 19.764 1.00 45.00 189 ASP A N 1
ATOM 1537 C CA . ASP A 1 189 ? -0.831 32.201 20.339 1.00 45.00 189 ASP A CA 1
ATOM 1538 C C . ASP A 1 189 ? -0.852 32.121 21.881 1.00 45.00 189 ASP A C 1
ATOM 1540 O O . ASP A 1 189 ? -1.670 32.776 22.532 1.00 45.00 189 ASP A O 1
ATOM 1544 N N . ARG A 1 190 ? 0.079 31.379 22.503 1.00 48.12 190 ARG A N 1
ATOM 1545 C CA . ARG A 1 190 ? 0.253 31.366 23.969 1.00 48.12 190 ARG A CA 1
ATOM 1546 C C . ARG A 1 190 ? 0.978 32.597 24.505 1.00 48.12 190 ARG A C 1
ATOM 1548 O O . ARG A 1 190 ? 0.699 33.007 25.629 1.00 48.12 190 ARG A O 1
ATOM 1555 N N . ILE A 1 191 ? 1.885 33.192 23.730 1.00 53.84 191 ILE A N 1
ATOM 1556 C CA . ILE A 1 191 ? 2.689 34.342 24.175 1.00 53.84 191 ILE A CA 1
ATOM 1557 C C . ILE A 1 191 ? 1.928 35.672 24.007 1.00 53.84 191 ILE A C 1
ATOM 1559 O O . ILE A 1 191 ? 2.154 36.601 24.779 1.00 53.84 191 ILE A O 1
ATOM 1563 N N . GLN A 1 192 ? 0.982 35.774 23.066 1.00 55.62 192 GLN A N 1
ATOM 1564 C CA . GLN A 1 192 ? 0.235 37.019 22.805 1.00 55.62 192 GLN A CA 1
ATOM 1565 C C . GLN A 1 192 ? -1.148 37.117 23.482 1.00 55.62 192 GLN A C 1
ATOM 1567 O O . GLN A 1 192 ? -1.746 38.191 23.481 1.00 55.62 192 GLN A O 1
ATOM 1572 N N . GLY A 1 193 ? -1.639 36.054 24.132 1.00 47.28 193 GLY A N 1
ATOM 1573 C CA . GLY A 1 193 ? -2.981 35.996 24.735 1.00 47.28 193 GLY A CA 1
ATOM 1574 C C . GLY A 1 193 ? -3.107 36.289 26.241 1.00 47.28 193 GLY A C 1
ATOM 1575 O O . GLY A 1 193 ? -4.169 36.018 26.798 1.00 47.28 193 GLY A O 1
ATOM 1576 N N . HIS A 1 194 ? -2.074 36.784 26.939 1.00 47.28 194 HIS A N 1
ATOM 1577 C CA . HIS A 1 194 ? -2.117 36.996 28.406 1.00 47.28 194 HIS A CA 1
ATOM 1578 C C . HIS A 1 194 ? -1.637 38.375 28.897 1.00 47.28 194 HIS A C 1
ATOM 1580 O O . HIS A 1 194 ? -1.121 38.496 30.004 1.00 47.28 194 HIS A O 1
ATOM 1586 N N . SER A 1 195 ? -1.868 39.437 28.119 1.00 47.25 195 SER A N 1
ATOM 1587 C CA . SER A 1 195 ? -1.590 40.811 28.568 1.00 47.25 195 SER A CA 1
ATOM 1588 C C . SER A 1 195 ? -2.711 41.787 28.204 1.00 47.25 195 SER A C 1
ATOM 1590 O O . SER A 1 195 ? -2.505 42.706 27.422 1.00 47.25 195 SER A O 1
ATOM 1592 N N . THR A 1 196 ? -3.900 41.616 28.792 1.00 40.00 196 THR A N 1
ATOM 1593 C CA . THR A 1 196 ? -4.843 42.731 29.017 1.00 40.00 196 THR A CA 1
ATOM 1594 C C . THR A 1 196 ? -5.479 42.626 30.408 1.00 40.00 196 THR A C 1
ATOM 1596 O O . THR A 1 196 ? -6.409 41.871 30.649 1.00 40.00 196 THR A O 1
ATOM 1599 N N . SER A 1 197 ? -4.886 43.384 31.333 1.00 42.38 197 SER A N 1
ATOM 1600 C CA . SER A 1 197 ? -5.526 44.180 32.391 1.00 42.38 197 SER A CA 1
ATOM 1601 C C . SER A 1 197 ? -6.765 43.645 33.131 1.00 42.38 197 SER A C 1
ATOM 1603 O O . SER A 1 197 ? -7.884 43.707 32.628 1.00 42.38 197 SER A O 1
ATOM 1605 N N . SER A 1 198 ? -6.587 43.415 34.432 1.00 40.22 198 SER A N 1
ATOM 1606 C CA . SER A 1 198 ? -7.564 43.827 35.448 1.00 40.22 198 SER A CA 1
ATOM 1607 C C . SER A 1 198 ? -6.826 44.235 36.730 1.00 40.22 198 SER A C 1
ATOM 1609 O O . SER A 1 198 ? -6.664 43.436 37.648 1.00 40.22 198 SER A O 1
ATOM 1611 N N . VAL A 1 199 ? -6.335 45.481 36.763 1.00 48.03 199 VAL A N 1
ATOM 1612 C CA . VAL A 1 199 ? -6.025 46.186 38.016 1.00 48.03 199 VAL A CA 1
ATOM 1613 C C . VAL A 1 199 ? -7.326 46.835 38.470 1.00 48.03 199 VAL A C 1
ATOM 1615 O O . VAL A 1 199 ? -7.875 47.707 37.801 1.00 48.03 199 VAL A O 1
ATOM 1618 N N . SER A 1 200 ? -7.840 46.324 39.576 1.00 44.69 200 SER A N 1
ATOM 1619 C CA . SER A 1 200 ? -9.015 46.787 40.298 1.00 44.69 200 SER A CA 1
ATOM 1620 C C . SER A 1 200 ? -8.732 48.083 41.069 1.00 44.69 200 SER A C 1
ATOM 1622 O O . SER A 1 200 ? -7.805 48.119 41.869 1.00 44.69 200 SER A O 1
ATOM 1624 N N . SER A 1 201 ? -9.576 49.082 40.787 1.00 46.69 201 SER A N 1
ATOM 1625 C CA . SER A 1 201 ? -10.113 50.201 41.590 1.00 46.69 201 SER A CA 1
ATOM 1626 C C . SER A 1 201 ? -9.233 51.003 42.572 1.00 46.69 201 SER A C 1
ATOM 1628 O O . SER A 1 201 ? -8.604 50.417 43.448 1.00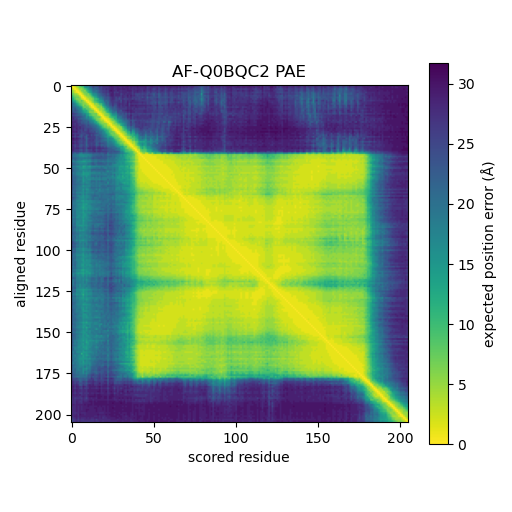 46.69 201 SER A O 1
ATOM 1630 N N . PRO A 1 202 ? -9.307 52.354 42.538 1.00 54.91 202 PRO A N 1
ATOM 1631 C CA . PRO A 1 202 ? -8.821 53.214 43.611 1.00 54.91 202 PRO A CA 1
ATOM 1632 C C . PRO A 1 202 ? -9.874 53.399 44.719 1.00 54.91 202 PRO A C 1
ATOM 1634 O O . PRO A 1 202 ? -11.080 53.402 44.469 1.00 54.91 202 PRO A O 1
ATOM 1637 N N . GLU A 1 203 ? -9.369 53.552 45.939 1.00 42.84 203 GLU A N 1
ATOM 1638 C CA . GLU A 1 203 ? -10.076 53.914 47.169 1.00 42.84 203 GLU A CA 1
ATOM 1639 C C . GLU A 1 203 ? -10.783 55.276 47.045 1.00 42.84 203 GLU A C 1
ATOM 1641 O O . GLU A 1 203 ? -10.266 56.201 46.415 1.00 42.84 203 GLU A O 1
ATOM 1646 N N . GLY A 1 204 ? -11.952 55.401 47.676 1.00 54.22 204 GLY A N 1
ATOM 1647 C CA . GLY A 1 204 ? -12.672 56.657 47.864 1.00 54.22 204 GLY A CA 1
ATOM 1648 C C . GLY A 1 204 ? -13.189 56.759 49.299 1.00 54.22 204 GLY A C 1
ATOM 1649 O O . GLY A 1 204 ? -13.940 55.881 49.714 1.00 54.22 204 GLY A O 1
ATOM 1650 N N . GLU A 1 205 ? -12.709 57.810 49.976 1.00 44.94 205 GLU A N 1
ATOM 1651 C CA . GLU A 1 205 ? -13.240 58.584 51.126 1.00 44.94 205 GLU A CA 1
ATOM 1652 C C . GLU A 1 205 ? -13.901 57.878 52.323 1.00 44.94 205 GLU A C 1
ATOM 1654 O O . GLU A 1 205 ? -15.001 57.296 52.194 1.00 44.94 205 GLU A O 1
#

Foldseek 3Di:
DDDDDPPPPPDDPDDDPDDDDDPDDPDPPDPPPDDPPPDPPPPVNVVVVLVVVLLVLLQVLQVVVVHGSLLLVLLVCCVVDFFDWLVNSCVVSVHDSVVSVVSQVVCVVVVQKDWDQDPVHSVTTTIHGDPSCVVVVVSSVVSVVVSVCVSCVPPDPVVVVVVVVVVVVVVVVCCVPPDPPPDPPVVVCVVPPPDDDDDDDDDDD

Nearest PDB structures (foldseek):
  3voe-assembly1_A  TM=8.459E-01  e=5.483E-08  Escherichia coli K-12
  3s2w-assembly4_H  TM=8.833E-01  e=1.181E-07  Methanosarcina mazei Go1
  7kfq-assembly1_A  TM=8.342E-01  e=9.326E-08  Variovorax paradoxus
  6pcp-assembly2_C  TM=8.088E-01  e=9.326E-08  Bordetella pertussis
  7kua-assembly1_A-2  TM=8.648E-01  e=5.166E-07  Pseudomonas putida

InterPro domains:
  IPR000835 MarR-type HTH domain [PF01047] (67-124)
  IPR000835 MarR-type HTH domain [PR00598] (84-100)
  IPR000835 MarR-type HTH domain [PR00598] (101-116)
  IPR000835 MarR-type HTH domain [PR00598] (120-136)
  IPR000835 MarR-type HTH domain [PS50995] (40-172)
  IPR000835 MarR-type HTH domain [SM00347] (60-160)
  IPR036388 Winged helix-like DNA-binding domain superfamily [G3DSA:1.10.10.10] (29-177)
  IPR036390 Winged helix DNA-binding domain superfamily [SSF46785] (22-173)
  IPR039422 Transcription regulators MarR/SlyA-like [PTHR33164] (36-168)

pLDDT: mean 74.47, std 24.47, range [26.83, 97.75]

Solvent-accessible surface area (backbone atoms only — not comparable to full-atom values): 12937 Å² total; per-residue (Å²): 134,86,82,79,77,93,64,86,85,80,82,78,96,80,84,86,90,82,85,84,88,79,84,80,89,81,77,84,71,84,76,76,78,74,67,85,87,79,53,91,64,50,67,68,58,53,52,49,49,52,53,50,53,53,47,54,54,48,42,58,55,22,50,78,71,82,38,52,50,68,56,49,54,47,52,56,48,35,71,77,37,68,53,44,33,55,64,60,49,11,68,73,67,74,48,57,52,70,57,43,51,61,51,49,53,58,33,37,76,67,52,24,36,47,78,41,69,35,94,90,44,75,89,41,49,22,34,35,71,33,80,73,30,51,65,60,50,51,52,51,52,52,52,49,52,53,52,50,47,67,77,45,66,90,52,64,76,81,50,50,62,60,49,51,52,50,54,51,52,53,51,51,54,50,55,67,72,67,49,76,78,82,57,82,54,71,56,54,59,60,73,71,72,78,82,80,84,86,83,80,80,83,90,78,135

Organism: Granulibacter bethesdensis (strain ATCC BAA-1260 / CGDNIH1) (NCBI:txid391165)

Mean predicted aligned error: 14.2 Å

Radius of gyration: 24.99 Å; Cα contacts (8 Å, |Δi|>4): 108; chains: 1; bounding box: 42×81×81 Å

Secondary structure (DSSP, 8-state):
-PPP-TTTTS--TT----------S----------TTS----HHHHHHHHHHHHHHHHHHHHHTTT--HHHHHHHHHHHHSTTEEHHHHHHHHTS-HHHHHHHHHHHHHTTSEEEEE-SS-TTSEEEEE-GGGHHHHHHHHHHHHHHHHHHHTTS-GGGHHHHHHHHHHHHHHHHHHHS----THHHHHHHHSS-----------

Sequence (205 aa):
MSFSPLLSCYHDSRLYLEISPDFSHKQRMRCENPDPSELNLDLLLLLNDVARLLRIAADKRARLHDMTRAQWIMLLWLDQMPGISQKQLAEKLEVEPITVARLVDRLEQRGMVERRPDPSDRRIWRLHLLPAAHPLISDINAGRAEILQLATRELDPSLLEPMQAGLMRMKHTLCSELRPRKRDQDDQDRIQGHSTSSVSSPEGE

=== Feature glossary ===
The features interleaved in this record are:

— What the protein is —

Sequence gives the chain of amino acids in standard one-letter code (A=alanine, C=cysteine, …, Y=tyrosine), read N→C. It is the only feature that is directly encoded by the gene; all structural features are derived from the folded form of this sequence.

Database cross-references. InterPro integrates a dozen domain/family signature databases into unified entries with residue-range hits. GO terms attach function/process/location labels with evidence codes. CATH codes position the fold in a four-level structural taxonomy. Organism is the NCBI-taxonomy species name.

— Where its atoms are —

Atomic coordinates in PDBx/mmCIF format — the same representation the Protein Data Bank distributes. Each line of the _atom_site loop places one backbone atom in Cartesian space (units: ångströms, origin: arbitrary).

The six renders are orthographic views along the three Cartesian axes in both directions. Representation (cartoon, sticks, or surface) and color scheme (sequence-rainbow or by-chain) vary across proteins so the training set covers all the common visualization conventions.

— Local backbone conformation —

Eight-state secondary structure (DSSP): H is the canonical α-helix, G the tighter 3₁₀-helix, I the wider π-helix; E/B are β-structure, T and S are turns and bends, and '-' is everything else. DSSP derives these from the pattern of main-chain N–H···O=C hydrogen bonds, not from the sequence.

P-SEA three-state annotation labels each residue as helix, strand, or coil based purely on the geometry of the Cα trace. It serves as a fallback when the full backbone (and thus DSSP) is unavailable.

The φ/ψ torsion pair specifies the backbone conformation at each residue. φ rotates about the N–Cα bond, ψ about the Cα–C bond. Steric clashes forbid most of the (φ, ψ) plane — the allowed regions (α-helix basin, β-sheet basin, left-handed helix) are the Ramachandran-allowed regions.

— Global shape and packing —

The geometric summary reports three shape descriptors. Rg (radius of gyration) measures how spread out the Cα atoms are about their centre of mass; compact globular proteins have small Rg, elongated or unfolded ones large. Cα contacts (<8 Å, |i−j|>4) count long-range residue pairs in spatial proximity — high for tightly packed folds, near zero for rods or random coil. The bounding-box extents give the protein's footprint along x, y, z in Å.

Solvent-accessible surface area (SASA) is the area in Å² traced out by the centre of a 1.4 Å probe sphere (a water molecule) rolled over the protein's van der Waals surface (Shrake–Rupley / Lee–Richards construction). Buried residues have near-zero SASA; fully exposed residues can exceed 200 Å². The total SASA scales roughly with the number of surface residues.

The contact map is a binary N×N matrix image: pixel (i, j) is dark where Cα_i and Cα_j are within 8 Å and |i−j|>4. Because the |i−j|>4 filter removes local helical contacts, off-diagonal stripes parallel to the main diagonal indicate parallel β-sheets; stripes perpendicular to it indicate antiparallel β-sheets. The Ramachandran plot scatters every residue's (φ, ψ) pair against the sterically allowed regions. The PAE heatmap renders the predicted-aligned-error matrix.

— Structural neighborhood —

3Di is Foldseek's structural alphabet. Each residue is assigned one of twenty discrete states based on how its Cα sits relative to its spatial (not sequential) neighbors. Aligning 3Di strings finds structural homologs roughly as well as full 3D superposition, but orders of magnitude faster.

Nearest PDB neighbors are the top structural matches found by Foldseek when searching this structure against the entire Protein Data Bank. Each hit reports a TM-score (0 to 1; >0.5 almost always implies the same fold) and an E-value. These are *structural* homologs — they may share no detectable sequence similarity.

— Confidence and disorder —

For AlphaFold models, the B-factor field carries pLDDT — the model's own estimate of local accuracy on a 0–100 scale. Regions with pLDDT<50 should be treated as essentially unmodeled; they often correspond to intrinsically disordered segments.

Crystallographic B-factors measure how much each atom's electron density is smeared out, in Å². They rise in mobile loops and surface residues and fall in the buried interior. In AlphaFold models this column is repurposed to hold pLDDT instead.

Predicted aligned error is AlphaFold's pairwise confidence. Unlike pLDDT (per-residue), PAE is per-residue-pair and captures whether two parts of the structure are correctly placed relative to each other. Units are ångströms of expected positional error.